Protein AF-A0A1G2ZMR4-F1 (afdb_monomer_lite)

Secondary structure (DSSP, 8-state):
-HHHHHHHHHHTHHHHHHHHHHHHHHGGGG-HHHHHHHHHHHHT-TTHHHHIIIIIIHHHHHHHHHHHHHHHT----TTT---HHHHHHHHHHHHHHHHHHHHHHHHIIIIIS---SHHHHHHHHHSHHHHHHHHHHHHHHHHHHHHHHHHHHHHTTSS-SHHHHHHHHHHHHHHHHHHHHHHHHHHHHT-

Radius of gyration: 17.52 Å; chains: 1; bounding box: 40×35×46 Å

Foldseek 3Di:
DLVLLLLCLLCPLVVVVVVLVLVLLLLLVVPQVSNQVSLVVLVPDPPSVVCCVPRNVVSCVSNLVVLVVCVVPDDQDCVVDVDPVSVLVVLLNVLSVLLNVLCVVVCCQCPVVVQRGLVSLLVQCVDPVSLVSVLSNLLSSLSNSLSSVLVSCCVVVVQPDPVSSVVSNVVSVVVSVVSSVSSVVSSVSSD

pLDDT: mean 94.8, std 6.11, range [68.62, 98.81]

Sequence (191 aa):
MLKKFHSLSGIVPIGAFLLEHLWTNAHVLGGAKSYDAAVQNIQDLPLLIFLEVFFIWLPILYHGCYGLYVVFLGSSNLLRYPYQKNWLYWAQRVTGIIAFAFIIYHFWTMRVDKVTTFAGVTKELAEAGNIAIYFVGLASVIFHFANGLWNFLIKWGVTTGPQAQRVSGYVFTLFGILLFVVSIVSLFAFK

Structure (mmCIF, N/CA/C/O backbone):
data_AF-A0A1G2ZMR4-F1
#
_entry.id   AF-A0A1G2ZMR4-F1
#
loop_
_atom_site.group_PDB
_atom_site.id
_atom_site.type_symbol
_atom_site.label_atom_id
_atom_site.label_alt_id
_atom_site.label_comp_id
_atom_site.label_asym_id
_atom_site.label_entity_id
_atom_site.label_seq_id
_atom_site.pdbx_PDB_ins_code
_atom_site.Cartn_x
_atom_site.Cartn_y
_atom_site.Cartn_z
_atom_site.occupancy
_atom_site.B_iso_or_equiv
_atom_site.auth_seq_id
_atom_site.auth_comp_id
_atom_site.auth_asym_id
_atom_site.auth_a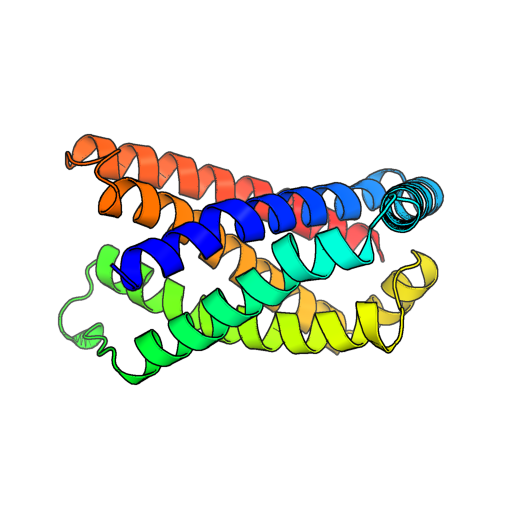tom_id
_atom_site.pdbx_PDB_model_num
ATOM 1 N N . MET A 1 1 ? -22.459 -6.074 9.893 1.00 73.00 1 MET A N 1
ATOM 2 C CA . MET A 1 1 ? -21.852 -6.979 8.888 1.00 73.00 1 MET A CA 1
ATOM 3 C C . MET A 1 1 ? -20.960 -6.235 7.891 1.00 73.00 1 MET A C 1
ATOM 5 O O . MET A 1 1 ? -19.802 -6.608 7.782 1.00 73.00 1 MET A O 1
ATOM 9 N N . LEU A 1 2 ? -21.407 -5.133 7.269 1.00 83.38 2 LEU A N 1
ATOM 10 C CA . LEU A 1 2 ? -20.617 -4.360 6.284 1.00 83.38 2 LEU A CA 1
ATOM 11 C C . LEU A 1 2 ? -19.207 -3.942 6.755 1.00 83.38 2 LEU A C 1
ATOM 13 O O . LEU A 1 2 ? -18.236 -4.133 6.037 1.00 83.38 2 LEU A O 1
ATOM 17 N N . LYS A 1 3 ? -19.057 -3.480 8.005 1.00 85.31 3 LYS A N 1
ATOM 18 C CA . LYS A 1 3 ? -17.737 -3.139 8.577 1.00 85.31 3 LYS A CA 1
ATOM 19 C C . LYS A 1 3 ? -16.761 -4.328 8.633 1.00 85.31 3 LYS A C 1
ATOM 21 O O . LYS A 1 3 ? -15.557 -4.115 8.532 1.00 85.31 3 LYS A O 1
ATOM 26 N N . LYS A 1 4 ? -17.265 -5.561 8.808 1.00 88.94 4 LYS A N 1
ATOM 27 C CA . LYS A 1 4 ? -16.429 -6.773 8.797 1.00 88.94 4 LYS A CA 1
ATOM 28 C C . LYS A 1 4 ? -15.992 -7.112 7.374 1.00 88.94 4 LYS A C 1
ATOM 30 O O . LYS A 1 4 ? -14.802 -7.319 7.175 1.00 88.94 4 LYS A O 1
ATOM 35 N N . PHE A 1 5 ? -16.900 -7.063 6.396 1.00 92.75 5 PHE A N 1
ATOM 36 C CA . PHE A 1 5 ? -16.549 -7.248 4.982 1.00 92.75 5 PHE A CA 1
ATOM 37 C C . PHE A 1 5 ? -15.528 -6.220 4.494 1.00 92.75 5 PHE A C 1
ATOM 39 O O . PHE A 1 5 ? -14.543 -6.604 3.879 1.00 92.75 5 PHE A O 1
ATOM 46 N N . HIS A 1 6 ? -15.687 -4.948 4.865 1.00 94.06 6 HIS A N 1
ATOM 47 C CA . HIS A 1 6 ? -14.702 -3.904 4.576 1.00 94.06 6 HIS A CA 1
ATOM 48 C C . HIS A 1 6 ? -13.306 -4.229 5.129 1.00 94.06 6 HIS A C 1
ATOM 50 O O . HIS A 1 6 ? -12.304 -4.094 4.432 1.00 94.06 6 HIS A O 1
ATOM 56 N N . SER A 1 7 ? -13.223 -4.684 6.384 1.00 93.62 7 SER A N 1
ATOM 57 C CA . SER A 1 7 ? -11.936 -5.102 6.950 1.00 93.62 7 SER A CA 1
ATOM 58 C C . SER A 1 7 ? -11.386 -6.366 6.284 1.00 93.62 7 SER A C 1
ATOM 60 O O . SER A 1 7 ? -10.182 -6.472 6.104 1.00 93.62 7 SER A O 1
ATOM 62 N N . LEU A 1 8 ? -12.253 -7.301 5.883 1.00 95.62 8 LEU A N 1
ATOM 63 C CA . LEU A 1 8 ? -11.849 -8.544 5.232 1.00 95.62 8 LEU A CA 1
ATOM 64 C C . LEU A 1 8 ? -11.290 -8.291 3.830 1.00 95.62 8 LEU A C 1
ATOM 66 O O . LEU A 1 8 ? -10.258 -8.860 3.496 1.00 95.62 8 LEU A O 1
ATOM 70 N N . SER A 1 9 ? -11.914 -7.409 3.041 1.00 96.75 9 SER A N 1
ATOM 71 C CA . SER A 1 9 ? -11.406 -7.034 1.716 1.00 96.75 9 SER A CA 1
ATOM 72 C C . SER A 1 9 ? -10.046 -6.339 1.803 1.00 96.75 9 SER A C 1
ATOM 74 O O . SER A 1 9 ? -9.177 -6.599 0.980 1.00 96.75 9 SER A O 1
ATOM 76 N N . GLY A 1 10 ? -9.831 -5.517 2.835 1.00 95.50 10 GLY A N 1
ATOM 77 C CA . GLY A 1 10 ? -8.546 -4.861 3.091 1.00 95.50 10 GLY A CA 1
ATOM 78 C C . GLY A 1 10 ? -7.409 -5.831 3.409 1.00 95.50 10 GLY A C 1
ATOM 79 O O . GLY A 1 10 ? -6.272 -5.585 3.025 1.00 95.50 10 GLY A O 1
ATOM 80 N N . ILE A 1 11 ? -7.706 -6.934 4.102 1.00 95.69 11 ILE A N 1
ATOM 81 C CA . ILE A 1 11 ? -6.679 -7.886 4.540 1.00 95.69 11 ILE A CA 1
ATOM 82 C C . ILE A 1 11 ? -6.465 -9.016 3.537 1.00 95.69 11 ILE A C 1
ATOM 84 O O . ILE A 1 11 ? -5.320 -9.326 3.232 1.00 95.69 11 ILE A O 1
ATOM 88 N N . VAL A 1 12 ? -7.536 -9.639 3.041 1.00 95.50 12 VAL A N 1
ATOM 89 C CA . VAL A 1 12 ? -7.419 -10.878 2.262 1.00 95.50 12 VAL A CA 1
ATOM 90 C C . VAL A 1 12 ? -7.007 -10.580 0.817 1.00 95.50 12 VAL A C 1
ATOM 92 O O . VAL A 1 12 ? -5.843 -10.804 0.503 1.00 95.50 12 VAL A O 1
ATOM 95 N N . PRO A 1 13 ? -7.871 -10.045 -0.066 1.00 96.50 13 PRO A N 1
ATOM 96 C CA . PRO A 1 13 ? -7.460 -9.788 -1.443 1.00 96.50 13 PRO A CA 1
ATOM 97 C C . PRO A 1 13 ? -6.449 -8.637 -1.548 1.00 96.50 13 PRO A C 1
ATOM 99 O O . PRO A 1 13 ? -5.399 -8.804 -2.157 1.00 96.50 13 PRO A O 1
ATOM 102 N N . ILE A 1 14 ? -6.712 -7.490 -0.908 1.00 98.00 14 ILE A N 1
ATOM 103 C CA . ILE A 1 14 ? -5.858 -6.300 -1.066 1.00 98.00 14 ILE A CA 1
ATOM 104 C C . ILE A 1 14 ? -4.505 -6.485 -0.378 1.00 98.00 14 ILE A C 1
ATOM 106 O O . ILE A 1 14 ? -3.481 -6.121 -0.943 1.00 98.00 14 ILE A O 1
ATOM 110 N N . GLY A 1 15 ? -4.486 -7.062 0.826 1.00 97.81 15 GLY A N 1
ATOM 111 C CA . GLY A 1 15 ? -3.243 -7.331 1.547 1.00 97.81 15 GLY A CA 1
ATOM 112 C C . GLY A 1 15 ? -2.353 -8.344 0.832 1.00 97.81 15 GLY A C 1
ATOM 113 O O . GLY A 1 15 ? -1.147 -8.127 0.734 1.00 97.81 15 GLY A O 1
ATOM 114 N N . ALA A 1 16 ? -2.940 -9.416 0.287 1.00 97.31 16 ALA A N 1
ATOM 115 C CA . ALA A 1 16 ? -2.200 -10.382 -0.521 1.00 97.31 16 ALA A CA 1
ATOM 116 C C . ALA A 1 16 ? -1.637 -9.737 -1.795 1.00 97.31 16 ALA A C 1
ATOM 118 O O . ALA A 1 16 ? -0.448 -9.886 -2.068 1.00 97.31 16 ALA A O 1
ATOM 119 N N . PHE A 1 17 ? -2.459 -8.966 -2.516 1.00 97.75 17 PHE A N 1
ATOM 120 C CA . PHE A 1 17 ? -2.015 -8.212 -3.688 1.00 97.75 17 PHE A CA 1
ATOM 121 C C . PHE A 1 17 ? -0.886 -7.236 -3.345 1.00 97.75 17 PHE A C 1
ATOM 123 O O . PHE A 1 17 ? 0.112 -7.204 -4.046 1.00 97.75 17 PHE A O 1
ATOM 130 N N . LEU A 1 18 ? -0.991 -6.476 -2.251 1.00 98.44 18 LEU A N 1
ATOM 131 C CA . LEU A 1 18 ? 0.057 -5.539 -1.845 1.00 98.44 18 LEU A CA 1
ATOM 132 C C . LEU A 1 18 ? 1.391 -6.252 -1.592 1.00 98.44 18 LEU A C 1
ATOM 134 O O . LEU A 1 18 ? 2.435 -5.756 -2.003 1.00 98.44 18 LEU A O 1
ATOM 138 N N . LEU A 1 19 ? 1.372 -7.397 -0.909 1.00 98.50 19 LEU A N 1
ATOM 139 C CA . LEU A 1 19 ? 2.596 -8.140 -0.611 1.00 98.50 19 LEU A CA 1
ATOM 140 C C . LEU A 1 19 ? 3.230 -8.734 -1.867 1.00 98.50 19 LEU A C 1
ATOM 142 O O . LEU A 1 19 ? 4.442 -8.622 -2.030 1.00 98.50 19 LEU A O 1
ATOM 146 N N . GLU A 1 20 ? 2.421 -9.313 -2.754 1.00 97.69 20 GLU A N 1
ATOM 147 C CA . GLU A 1 20 ? 2.880 -9.781 -4.064 1.00 97.69 20 GLU A CA 1
ATOM 148 C C . GLU A 1 20 ? 3.446 -8.613 -4.884 1.00 97.69 20 GLU A C 1
ATOM 150 O O . GLU A 1 20 ? 4.569 -8.690 -5.372 1.00 97.69 20 GLU A O 1
ATOM 155 N N . HIS A 1 21 ? 2.745 -7.482 -4.925 1.00 97.94 21 HIS A N 1
ATOM 156 C CA . HIS A 1 21 ? 3.165 -6.302 -5.666 1.00 97.94 21 HIS A CA 1
ATOM 157 C C . HIS A 1 21 ? 4.512 -5.755 -5.174 1.00 97.94 21 HIS A C 1
ATOM 159 O O . HIS A 1 21 ? 5.404 -5.472 -5.975 1.00 97.94 21 HIS A O 1
ATOM 165 N N . LEU A 1 22 ? 4.702 -5.622 -3.857 1.00 98.31 22 LEU A N 1
ATOM 166 C CA . LEU A 1 22 ? 5.974 -5.170 -3.283 1.00 98.31 22 LEU A CA 1
ATOM 167 C C . LEU A 1 22 ? 7.100 -6.186 -3.523 1.00 98.31 22 LEU A C 1
ATOM 169 O O . LEU A 1 22 ? 8.231 -5.787 -3.794 1.00 98.31 22 LEU A O 1
ATOM 173 N N . TRP A 1 23 ? 6.791 -7.482 -3.475 1.00 98.25 23 TRP A N 1
ATOM 174 C CA . TRP A 1 23 ? 7.733 -8.558 -3.786 1.00 98.25 23 TRP A CA 1
ATOM 175 C C . TRP A 1 23 ? 8.194 -8.522 -5.248 1.00 98.25 23 TRP A C 1
ATOM 177 O O . TRP A 1 23 ? 9.393 -8.568 -5.530 1.00 98.25 23 TRP A O 1
ATOM 187 N N . THR A 1 24 ? 7.263 -8.380 -6.187 1.00 98.31 24 THR A N 1
ATOM 188 C CA . THR A 1 24 ? 7.572 -8.262 -7.614 1.00 98.31 24 THR A CA 1
ATOM 189 C C . THR A 1 24 ? 8.414 -7.018 -7.882 1.00 98.31 24 THR A C 1
ATOM 191 O O . THR A 1 24 ? 9.451 -7.115 -8.534 1.00 98.31 24 THR A O 1
ATOM 194 N N . ASN A 1 25 ? 8.072 -5.871 -7.285 1.00 98.19 25 ASN A N 1
ATOM 195 C CA . ASN A 1 25 ? 8.894 -4.663 -7.407 1.00 98.19 25 ASN A CA 1
ATOM 196 C C . ASN A 1 25 ? 10.303 -4.834 -6.818 1.00 98.19 25 ASN A C 1
ATOM 198 O O . ASN A 1 25 ? 11.258 -4.323 -7.396 1.00 98.19 25 ASN A O 1
ATOM 202 N N . ALA A 1 26 ? 10.471 -5.596 -5.733 1.00 98.31 26 ALA A N 1
ATOM 203 C CA . ALA A 1 26 ? 11.783 -5.852 -5.135 1.00 98.31 26 ALA A CA 1
ATOM 204 C C . ALA A 1 26 ? 12.744 -6.643 -6.044 1.00 98.31 26 ALA A C 1
ATOM 206 O O . ALA A 1 26 ? 13.952 -6.636 -5.804 1.00 98.31 26 ALA A O 1
ATOM 207 N N . HIS A 1 27 ? 12.268 -7.261 -7.133 1.00 98.62 27 HIS A N 1
ATOM 208 C CA . HIS A 1 27 ? 13.147 -7.898 -8.124 1.00 98.62 27 HIS A CA 1
ATOM 209 C C . HIS A 1 27 ? 14.070 -6.909 -8.840 1.00 98.62 27 HIS A C 1
ATOM 211 O O . HIS A 1 27 ? 15.082 -7.339 -9.399 1.00 98.62 27 HIS A O 1
ATOM 217 N N . VAL A 1 28 ? 13.780 -5.604 -8.769 1.00 98.56 28 VAL A N 1
ATOM 218 C CA . VAL A 1 28 ? 14.680 -4.535 -9.224 1.00 98.56 28 VAL A CA 1
ATOM 219 C C . VAL A 1 28 ? 16.046 -4.580 -8.533 1.00 98.56 28 VAL A C 1
ATOM 221 O O . VAL A 1 28 ? 17.048 -4.205 -9.134 1.00 98.56 28 VAL A O 1
ATOM 224 N N . LEU A 1 29 ? 16.128 -5.128 -7.315 1.00 98.12 29 LEU A N 1
ATOM 225 C CA . LEU A 1 29 ? 17.395 -5.327 -6.603 1.00 98.12 29 LEU A CA 1
ATOM 226 C C . LEU A 1 29 ? 18.316 -6.337 -7.309 1.00 98.12 29 LEU A C 1
ATOM 228 O O . LEU A 1 29 ? 19.527 -6.310 -7.109 1.00 98.12 29 LEU A O 1
ATOM 232 N N . GLY A 1 30 ? 17.753 -7.202 -8.159 1.00 97.62 30 GLY A N 1
ATOM 233 C CA . GLY A 1 30 ? 18.487 -8.081 -9.073 1.00 97.62 30 GLY A CA 1
ATOM 234 C C . GLY A 1 30 ? 18.789 -7.450 -10.442 1.00 97.62 30 GLY A C 1
ATOM 235 O O . GLY A 1 30 ? 19.291 -8.138 -11.330 1.00 97.62 30 GLY A O 1
ATOM 236 N N . GLY A 1 31 ? 18.469 -6.168 -10.637 1.00 97.88 31 GLY A N 1
ATOM 237 C CA . GLY A 1 31 ? 18.664 -5.414 -11.875 1.00 97.88 31 GLY A CA 1
ATOM 238 C C . GLY A 1 31 ? 17.486 -5.470 -12.855 1.00 97.88 31 GLY A C 1
ATOM 239 O O . GLY A 1 31 ? 16.515 -6.206 -12.672 1.00 97.88 31 GLY A O 1
ATOM 240 N N . ALA A 1 32 ? 17.603 -4.702 -13.943 1.00 98.19 32 ALA A N 1
ATOM 241 C CA . ALA A 1 32 ? 16.543 -4.486 -14.934 1.00 98.19 32 ALA A CA 1
ATOM 242 C C . ALA A 1 32 ? 15.927 -5.784 -15.480 1.00 98.19 32 ALA A C 1
ATOM 244 O O . ALA A 1 32 ? 14.713 -5.955 -15.463 1.00 98.19 32 ALA A O 1
ATOM 245 N N . LYS A 1 33 ? 16.770 -6.743 -15.890 1.00 98.38 33 LYS A N 1
ATOM 246 C CA . LYS A 1 33 ? 16.311 -8.026 -16.443 1.00 98.38 33 LYS A CA 1
ATOM 247 C C . LYS A 1 33 ? 15.513 -8.851 -15.428 1.00 98.38 33 LYS A C 1
ATOM 249 O O . LYS A 1 33 ? 14.573 -9.534 -15.817 1.00 98.38 33 LYS A O 1
ATOM 254 N N . SER A 1 34 ? 15.902 -8.808 -14.153 1.00 98.44 34 SER A N 1
ATOM 255 C CA . SER A 1 34 ? 15.204 -9.511 -13.071 1.00 98.44 34 SER A CA 1
ATOM 256 C C . SER A 1 34 ? 13.813 -8.913 -12.850 1.00 98.44 34 SER A C 1
ATOM 258 O O . SER A 1 34 ? 12.831 -9.651 -12.796 1.00 98.44 34 SER A O 1
ATOM 260 N N . TYR A 1 35 ? 13.719 -7.580 -12.806 1.00 98.62 35 TYR A N 1
ATOM 261 C CA . TYR A 1 35 ? 12.444 -6.871 -12.702 1.00 98.62 35 TYR A CA 1
ATOM 262 C C . TYR A 1 35 ? 11.522 -7.138 -13.898 1.00 98.62 35 TYR A C 1
ATOM 264 O O . TYR A 1 35 ? 10.397 -7.594 -13.705 1.00 98.62 35 TYR A O 1
ATOM 272 N N . ASP A 1 36 ? 12.004 -6.923 -15.126 1.00 98.56 36 ASP A N 1
ATOM 273 C CA . ASP A 1 36 ? 11.189 -7.096 -16.334 1.00 98.56 36 ASP A CA 1
ATOM 274 C C . ASP A 1 36 ? 10.688 -8.541 -16.474 1.00 98.56 36 ASP A C 1
ATOM 276 O O . ASP A 1 36 ? 9.533 -8.761 -16.829 1.00 98.56 36 ASP A O 1
ATOM 280 N N . ALA A 1 37 ? 11.517 -9.536 -16.134 1.00 98.50 37 ALA A N 1
ATOM 281 C CA . ALA A 1 37 ? 11.095 -10.936 -16.127 1.00 98.50 37 ALA A CA 1
ATOM 282 C C . ALA A 1 37 ? 10.010 -11.213 -15.072 1.00 98.50 37 ALA A C 1
ATOM 284 O O . ALA A 1 37 ? 9.057 -11.937 -15.354 1.00 98.50 37 ALA A O 1
ATOM 285 N N . ALA A 1 38 ? 10.124 -10.635 -13.872 1.00 98.38 38 ALA A N 1
ATOM 286 C CA . ALA A 1 38 ? 9.110 -10.782 -12.831 1.00 98.38 38 ALA A CA 1
ATOM 287 C C . ALA A 1 38 ? 7.767 -10.159 -13.251 1.00 98.38 38 ALA A C 1
ATOM 289 O O . ALA A 1 38 ? 6.724 -10.790 -13.083 1.00 98.38 38 ALA A O 1
ATOM 290 N N . VAL A 1 39 ? 7.792 -8.969 -13.863 1.00 97.88 39 VAL A N 1
ATOM 291 C CA . VAL A 1 39 ? 6.594 -8.320 -14.423 1.00 97.88 39 VAL A CA 1
ATOM 292 C C . VAL A 1 39 ? 5.992 -9.159 -15.552 1.00 97.88 39 VAL A C 1
ATOM 294 O O . VAL A 1 39 ? 4.782 -9.394 -15.557 1.00 97.88 39 VAL A O 1
ATOM 297 N N . GLN A 1 40 ? 6.820 -9.661 -16.473 1.00 97.62 40 GLN A N 1
ATOM 298 C CA . GLN A 1 40 ? 6.363 -10.491 -17.588 1.00 97.62 40 GLN A CA 1
ATOM 299 C C . GLN A 1 40 ? 5.681 -11.778 -17.101 1.00 97.62 40 GLN A C 1
ATOM 301 O O . GLN A 1 40 ? 4.610 -12.118 -17.593 1.00 97.62 40 GLN A O 1
ATOM 306 N N . ASN A 1 41 ? 6.225 -12.440 -16.075 1.00 97.25 41 ASN A N 1
ATOM 307 C CA . ASN A 1 41 ? 5.622 -13.650 -15.503 1.00 97.25 41 ASN A CA 1
ATOM 308 C C . ASN A 1 41 ? 4.184 -13.424 -15.005 1.00 97.25 41 ASN A C 1
ATOM 310 O O . ASN A 1 41 ? 3.361 -14.334 -15.086 1.00 97.25 41 ASN A O 1
ATOM 314 N N . ILE A 1 42 ? 3.871 -12.228 -14.494 1.00 95.50 42 ILE A N 1
ATOM 315 C CA . ILE A 1 42 ? 2.504 -11.861 -14.093 1.00 95.50 42 ILE A CA 1
ATOM 316 C C . ILE A 1 42 ? 1.640 -11.605 -15.328 1.00 95.50 42 ILE A C 1
ATOM 318 O O . ILE A 1 42 ? 0.497 -12.058 -15.382 1.00 95.50 42 ILE A O 1
ATOM 322 N N . GLN A 1 43 ? 2.180 -10.892 -16.320 1.00 94.81 43 GLN A N 1
ATOM 323 C CA . GLN A 1 43 ? 1.471 -10.577 -17.564 1.00 94.81 43 GLN A CA 1
ATOM 324 C C . GLN A 1 43 ? 1.101 -11.833 -18.368 1.00 94.81 43 GLN A C 1
ATOM 326 O O . GLN A 1 43 ? 0.076 -11.839 -19.049 1.00 94.81 43 GLN A O 1
ATOM 331 N N . ASP A 1 44 ? 1.880 -12.904 -18.221 1.00 96.62 44 ASP A N 1
ATOM 332 C CA . ASP A 1 44 ? 1.663 -14.195 -18.877 1.00 96.62 44 ASP A CA 1
ATOM 333 C C . ASP A 1 44 ? 0.697 -15.123 -18.120 1.00 96.62 44 ASP A C 1
ATOM 335 O O . ASP A 1 44 ? 0.397 -16.225 -18.593 1.00 96.62 44 ASP A O 1
ATOM 339 N N . LEU A 1 45 ? 0.182 -14.716 -16.950 1.00 95.81 45 LEU A N 1
ATOM 340 C CA . LEU A 1 45 ? -0.738 -15.555 -16.186 1.00 95.81 45 LEU A CA 1
ATOM 341 C C . LEU A 1 45 ? -2.023 -15.846 -16.981 1.00 95.81 45 LEU A C 1
ATOM 343 O O . LEU A 1 45 ? -2.671 -14.931 -17.507 1.00 95.81 45 LEU A O 1
ATOM 347 N N . PRO A 1 46 ? -2.476 -17.113 -17.014 1.00 95.88 46 PRO A N 1
ATOM 348 C CA . PRO A 1 46 ? -3.757 -17.435 -17.614 1.00 95.88 46 PRO A CA 1
ATOM 349 C C . PRO A 1 4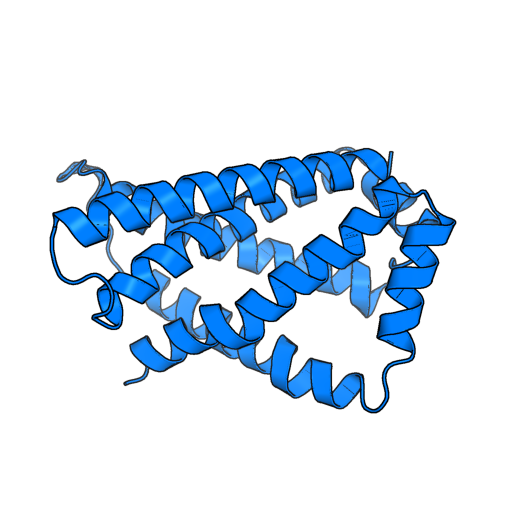6 ? -4.875 -16.744 -16.832 1.00 95.88 46 PRO A C 1
ATOM 351 O O . PRO A 1 46 ? -4.867 -16.706 -15.602 1.00 95.88 46 PRO A O 1
ATOM 354 N N . LEU A 1 47 ? -5.870 -16.224 -17.555 1.00 95.06 47 LEU A N 1
ATOM 355 C CA . LEU A 1 47 ? -7.014 -15.515 -16.972 1.00 95.06 47 LEU A CA 1
ATOM 356 C C . LEU A 1 47 ? -6.623 -14.261 -16.162 1.00 95.06 47 LEU A C 1
ATOM 358 O O . LEU A 1 47 ? -7.377 -13.861 -15.275 1.00 95.06 47 LEU A O 1
ATOM 362 N N . LEU A 1 48 ? -5.498 -13.605 -16.476 1.00 94.19 48 LEU A N 1
ATOM 363 C CA . LEU A 1 48 ? -5.025 -12.411 -15.761 1.00 94.19 48 LEU A CA 1
ATOM 364 C C . LEU A 1 48 ? -6.126 -11.363 -15.531 1.00 94.19 48 LEU A C 1
ATOM 366 O O . LEU A 1 48 ? -6.327 -10.931 -14.403 1.00 94.19 48 LEU A O 1
ATOM 370 N N . ILE A 1 49 ? -6.907 -11.016 -16.560 1.00 94.31 49 ILE A N 1
ATOM 371 C CA . ILE A 1 49 ? -7.999 -10.031 -16.435 1.00 94.31 49 ILE A CA 1
ATOM 372 C C . ILE A 1 49 ? -9.046 -10.472 -15.402 1.00 94.31 49 ILE A C 1
ATOM 374 O O . ILE A 1 49 ? -9.556 -9.652 -14.643 1.00 94.31 49 ILE A O 1
ATOM 378 N N . PHE A 1 50 ? -9.375 -11.765 -15.345 1.00 96.25 50 PHE A N 1
ATOM 379 C CA . PHE A 1 50 ? -10.302 -12.284 -14.341 1.00 96.25 50 PHE A CA 1
ATOM 380 C C . PHE A 1 50 ? -9.717 -12.126 -12.932 1.00 96.25 50 PHE A C 1
ATOM 382 O O . PHE A 1 50 ? -10.408 -11.650 -12.029 1.00 96.25 50 PHE A O 1
ATOM 389 N N . LEU A 1 51 ? -8.439 -12.475 -12.753 1.00 95.00 51 LEU A N 1
ATOM 390 C CA . LEU A 1 51 ? -7.743 -12.310 -11.477 1.00 95.00 51 LEU A CA 1
ATOM 391 C C . LEU A 1 51 ? -7.722 -10.837 -11.045 1.00 95.00 51 LEU A C 1
ATOM 393 O O . LEU A 1 51 ? -8.100 -10.519 -9.917 1.00 95.00 51 LEU A O 1
ATOM 397 N N . GLU A 1 52 ? -7.376 -9.934 -11.960 1.00 94.75 52 GLU A N 1
ATOM 398 C CA . GLU A 1 52 ? -7.360 -8.491 -11.722 1.00 94.75 52 GLU A CA 1
ATOM 399 C C . GLU A 1 52 ? -8.740 -7.961 -11.325 1.00 94.75 52 GLU A C 1
ATOM 401 O O . GLU A 1 52 ? -8.868 -7.271 -10.314 1.00 94.75 52 GLU A O 1
ATOM 406 N N . VAL A 1 53 ? -9.798 -8.307 -12.058 1.00 95.75 53 VAL A N 1
ATOM 407 C CA . VAL A 1 53 ? -11.147 -7.797 -11.774 1.00 95.75 53 VAL A CA 1
ATOM 408 C C . VAL A 1 53 ? -11.637 -8.256 -10.401 1.00 95.75 53 VAL A C 1
ATOM 410 O O . VAL A 1 53 ? -12.076 -7.426 -9.603 1.00 95.75 53 VAL A O 1
ATOM 413 N N . PHE A 1 54 ? -11.565 -9.555 -10.103 1.00 95.69 54 PHE A N 1
ATOM 414 C CA . PHE A 1 54 ? -12.219 -10.122 -8.917 1.00 95.69 54 PHE A CA 1
ATOM 415 C C . PHE A 1 54 ? -11.366 -10.085 -7.649 1.00 95.69 54 PHE A C 1
ATOM 417 O O . PHE A 1 54 ? -11.927 -10.002 -6.554 1.00 95.69 54 PHE A O 1
ATOM 424 N N . PHE A 1 55 ? -10.038 -10.114 -7.771 1.00 94.88 55 PHE A N 1
ATOM 425 C CA . PHE A 1 55 ? -9.134 -10.137 -6.618 1.00 94.88 55 PHE A CA 1
ATOM 426 C C . PHE A 1 55 ? -8.370 -8.829 -6.409 1.00 94.88 55 PHE A C 1
ATOM 428 O O . PHE A 1 55 ? -7.808 -8.646 -5.332 1.00 94.88 55 PHE A O 1
ATOM 435 N N . ILE A 1 56 ? -8.399 -7.892 -7.364 1.00 95.88 56 ILE A N 1
ATOM 436 C CA . ILE A 1 56 ? -7.706 -6.602 -7.241 1.00 95.88 56 ILE A CA 1
ATOM 437 C C . ILE A 1 56 ? -8.706 -5.445 -7.339 1.00 95.88 56 ILE A C 1
ATOM 439 O O . ILE A 1 56 ? -8.999 -4.800 -6.332 1.00 95.88 56 ILE A O 1
ATOM 443 N N . TRP A 1 57 ? -9.290 -5.190 -8.509 1.00 95.31 57 TRP A N 1
ATOM 444 C CA . TRP A 1 57 ? -10.082 -3.981 -8.762 1.00 95.31 57 TRP A CA 1
ATOM 445 C C . TRP A 1 57 ? -11.374 -3.932 -7.956 1.00 95.31 57 TRP A C 1
ATOM 447 O O . TRP A 1 57 ? -11.631 -2.934 -7.284 1.00 95.31 57 TRP A O 1
ATOM 457 N N . LEU A 1 58 ? -12.181 -4.996 -7.981 1.00 96.38 58 LEU A N 1
ATOM 458 C CA . LEU A 1 58 ? -13.443 -5.029 -7.244 1.00 96.38 58 LEU A CA 1
ATOM 459 C C . LEU A 1 58 ? -13.214 -4.916 -5.722 1.00 96.38 58 LEU A C 1
ATOM 461 O O . LEU A 1 58 ? -13.871 -4.077 -5.094 1.00 96.38 58 LEU A O 1
ATOM 465 N N . PRO A 1 59 ? -12.273 -5.665 -5.107 1.00 97.44 59 PRO A N 1
ATOM 466 C CA . PRO A 1 59 ? -11.948 -5.480 -3.699 1.00 97.44 59 PRO A CA 1
ATOM 467 C C . PRO A 1 59 ? -11.426 -4.083 -3.361 1.00 97.44 59 PRO A C 1
ATOM 469 O O . PRO A 1 59 ? -11.901 -3.514 -2.376 1.00 97.44 59 PRO A O 1
ATOM 472 N N . ILE A 1 60 ? -10.500 -3.522 -4.153 1.00 96.94 60 ILE A N 1
ATOM 473 C CA . ILE A 1 60 ? -9.958 -2.167 -3.939 1.00 96.94 60 ILE A CA 1
ATOM 474 C C . ILE A 1 60 ? -11.071 -1.129 -4.024 1.00 96.94 60 ILE A C 1
ATOM 476 O O . ILE A 1 60 ? -11.163 -0.279 -3.141 1.00 96.94 60 ILE A O 1
ATOM 480 N N . LEU A 1 61 ? -11.945 -1.214 -5.029 1.00 96.00 61 LEU A N 1
ATOM 481 C CA . LEU A 1 61 ? -13.049 -0.275 -5.201 1.00 96.00 61 LEU A CA 1
ATOM 482 C C . LEU A 1 61 ? -14.015 -0.339 -4.015 1.00 96.00 61 LEU A C 1
ATOM 484 O O . LEU A 1 61 ? -14.337 0.688 -3.418 1.00 96.00 61 LEU A O 1
ATOM 488 N N . TYR A 1 62 ? -14.430 -1.547 -3.619 1.00 97.12 62 TYR A N 1
ATOM 489 C CA . TYR A 1 62 ? -15.287 -1.729 -2.449 1.00 97.12 62 TYR A CA 1
ATOM 490 C C . TYR A 1 62 ? -14.623 -1.197 -1.172 1.00 97.12 62 TYR A C 1
ATOM 492 O O . TYR A 1 62 ? -15.251 -0.459 -0.409 1.00 97.12 62 TYR A O 1
ATOM 500 N N . HIS A 1 63 ? -13.355 -1.545 -0.942 1.00 97.94 63 HIS A N 1
ATOM 501 C CA . HIS A 1 63 ? -12.615 -1.119 0.240 1.00 97.94 63 HIS A CA 1
ATOM 502 C C . HIS A 1 63 ? -12.431 0.401 0.279 1.00 97.94 63 HIS A C 1
ATOM 504 O O . HIS A 1 63 ? -12.791 1.039 1.261 1.00 97.94 63 HIS A O 1
ATOM 510 N N . GLY A 1 64 ? -11.935 0.995 -0.804 1.00 96.81 64 GLY A N 1
ATOM 511 C CA . GLY A 1 64 ? -11.679 2.427 -0.915 1.00 96.81 64 GLY A CA 1
ATOM 512 C C . GLY A 1 64 ? -12.950 3.260 -0.770 1.00 96.81 64 GLY A C 1
ATOM 513 O O . GLY A 1 64 ? -13.010 4.137 0.091 1.00 96.81 64 GLY A O 1
ATOM 514 N N . CYS A 1 65 ? -14.004 2.956 -1.534 1.00 95.19 65 CYS A N 1
ATOM 515 C CA . CYS A 1 65 ? -15.252 3.722 -1.480 1.00 95.19 65 CYS A CA 1
ATOM 516 C C . CYS A 1 65 ? -15.956 3.593 -0.123 1.00 95.19 65 CYS A C 1
ATOM 518 O O . CYS A 1 65 ? -16.384 4.599 0.450 1.00 95.19 65 CYS A O 1
ATOM 520 N N . TYR A 1 66 ? -16.050 2.379 0.433 1.00 95.19 66 TYR A N 1
ATOM 521 C CA . TYR A 1 66 ? -16.639 2.196 1.762 1.00 95.19 66 TYR A CA 1
ATOM 522 C C . TYR A 1 66 ? -15.773 2.837 2.856 1.00 95.19 66 TYR A C 1
ATOM 524 O O . TYR A 1 66 ? -16.300 3.427 3.801 1.00 95.19 66 TYR A O 1
ATOM 532 N N . GLY A 1 67 ? -14.448 2.761 2.730 1.00 94.31 67 GLY A N 1
ATOM 533 C CA . GLY A 1 67 ? -13.496 3.410 3.624 1.00 94.31 67 GLY A CA 1
ATOM 534 C C . GLY A 1 67 ? -13.678 4.925 3.650 1.00 94.31 67 GLY A C 1
ATOM 535 O O . GLY A 1 67 ? -13.813 5.497 4.733 1.00 94.31 67 GLY A O 1
ATOM 536 N N . LEU A 1 68 ? -13.782 5.566 2.482 1.00 93.62 68 LEU A N 1
ATOM 537 C CA . LEU A 1 68 ? -14.069 6.998 2.365 1.00 93.62 68 LEU A CA 1
ATOM 538 C C . LEU A 1 68 ? -15.414 7.361 2.999 1.00 93.62 68 LEU A C 1
ATOM 540 O O . LEU A 1 68 ? -15.474 8.296 3.795 1.00 93.62 68 LEU A O 1
ATOM 544 N N . TYR A 1 69 ? -16.470 6.582 2.748 1.00 93.31 69 TYR A N 1
ATOM 545 C CA . TYR A 1 69 ? -17.764 6.763 3.415 1.00 93.31 69 TYR A CA 1
ATOM 546 C C . TYR A 1 69 ? -17.641 6.732 4.953 1.00 93.31 69 TYR A C 1
ATOM 548 O O . TYR A 1 69 ? -18.197 7.584 5.647 1.00 93.31 69 TYR A O 1
ATOM 556 N N . VAL A 1 70 ? -16.853 5.802 5.505 1.00 89.50 70 VAL A N 1
ATOM 557 C CA . VAL A 1 70 ? -16.576 5.730 6.953 1.00 89.50 70 VAL A CA 1
ATOM 558 C C . VAL A 1 70 ? -15.770 6.932 7.454 1.00 89.50 70 VAL A C 1
ATOM 560 O O . VAL A 1 70 ? -15.936 7.333 8.610 1.00 89.50 70 VAL A O 1
ATOM 563 N N . VAL A 1 71 ? -14.889 7.503 6.631 1.00 89.62 71 VAL A N 1
ATOM 564 C CA . VAL A 1 71 ? -14.164 8.731 6.978 1.00 89.62 71 VAL A CA 1
ATOM 565 C C . VAL A 1 71 ? -15.118 9.921 7.038 1.00 89.62 71 VAL A C 1
ATOM 567 O O . VAL A 1 71 ? -15.114 10.609 8.055 1.00 89.62 71 VAL A O 1
ATOM 570 N N . PHE A 1 72 ? -15.974 10.113 6.031 1.00 88.19 72 PHE A N 1
ATOM 571 C CA . PHE A 1 72 ? -16.924 11.233 5.978 1.00 88.19 72 PHE A CA 1
ATOM 572 C C . PHE A 1 72 ? -17.926 11.244 7.136 1.00 88.19 72 PHE A C 1
ATOM 574 O O . PHE A 1 72 ? -18.306 12.311 7.609 1.00 88.19 72 PHE A O 1
ATOM 581 N N . LEU A 1 73 ? -18.337 10.072 7.624 1.00 86.44 73 LEU A N 1
ATOM 582 C CA . LEU A 1 73 ? -19.248 9.963 8.768 1.00 86.44 73 LEU A CA 1
ATOM 583 C C . LEU A 1 73 ? -18.543 9.922 10.130 1.00 86.44 73 LEU A C 1
ATOM 585 O O . LEU A 1 73 ? -19.199 9.929 11.173 1.00 86.44 73 LEU A O 1
ATOM 589 N N . GLY A 1 74 ? -17.218 9.794 10.146 1.00 75.88 74 GLY A N 1
ATOM 590 C CA . GLY A 1 74 ? -16.449 9.621 11.370 1.00 75.88 74 GLY A CA 1
ATOM 591 C C . GLY A 1 74 ? -16.021 10.953 11.978 1.00 75.88 74 GLY A C 1
ATOM 592 O O . GLY A 1 74 ? -15.473 11.804 11.291 1.00 75.88 74 GLY A O 1
ATOM 593 N N . SER A 1 75 ? -16.156 11.101 13.295 1.00 71.25 75 SER A N 1
ATOM 594 C CA . SER A 1 75 ? -15.500 12.179 14.042 1.00 71.25 75 SER A CA 1
ATOM 595 C C . SER A 1 75 ? -14.160 11.713 14.631 1.00 71.25 75 SER A C 1
ATOM 597 O O . SER A 1 75 ? -13.948 10.524 14.904 1.00 71.25 75 SER A O 1
ATOM 599 N N . SER A 1 76 ? -13.228 12.655 14.807 1.00 73.81 76 SER A N 1
ATOM 600 C CA . SER A 1 76 ? -11.938 12.441 15.478 1.00 73.81 76 SER A CA 1
ATOM 601 C C . SER A 1 76 ? -11.772 13.469 16.598 1.00 73.81 76 SER A C 1
ATOM 603 O O . SER A 1 76 ? -11.789 14.664 16.333 1.00 73.81 76 SER A O 1
ATOM 605 N N . ASN A 1 77 ? -11.578 13.019 17.841 1.00 72.12 77 ASN A N 1
ATOM 606 C CA . ASN A 1 77 ? -11.442 13.890 19.019 1.00 72.12 77 ASN A CA 1
ATOM 607 C C . ASN A 1 77 ? -9.992 13.932 19.538 1.00 72.12 77 ASN A C 1
ATOM 609 O O . ASN A 1 77 ? -9.740 13.678 20.717 1.00 72.12 77 ASN A O 1
ATOM 613 N N . LEU A 1 78 ? -9.027 14.220 18.657 1.00 71.62 78 LEU A N 1
ATOM 614 C CA . LEU A 1 78 ? -7.595 14.187 18.996 1.00 71.62 78 LEU A CA 1
ATOM 615 C C . LEU A 1 78 ? -7.188 15.229 20.047 1.00 71.62 78 LEU A C 1
ATOM 617 O O . LEU A 1 78 ? -6.402 14.917 20.934 1.00 71.62 78 LEU A O 1
ATOM 621 N N . LEU A 1 79 ? -7.754 16.439 19.978 1.00 68.62 79 LEU A N 1
ATOM 622 C CA . LEU A 1 79 ? -7.397 17.550 20.871 1.00 68.62 79 LEU A CA 1
ATOM 623 C C . LEU A 1 79 ? -7.834 17.321 22.325 1.00 68.62 79 LEU A C 1
ATOM 625 O O . LEU A 1 79 ? -7.207 17.830 23.246 1.00 68.62 79 LEU A O 1
ATOM 629 N N . ARG A 1 80 ? -8.904 16.546 22.541 1.00 70.31 80 ARG A N 1
ATOM 630 C CA . ARG A 1 80 ? -9.466 16.291 23.876 1.00 70.31 80 ARG A CA 1
ATOM 631 C C . ARG A 1 80 ? -8.937 15.003 24.511 1.00 70.31 80 ARG A C 1
ATOM 633 O O . ARG A 1 80 ? -8.918 14.898 25.731 1.00 70.31 80 ARG A O 1
ATOM 640 N N . TYR A 1 81 ? -8.509 14.034 23.696 1.00 72.69 81 TYR A N 1
ATOM 641 C CA . TYR A 1 81 ? -8.050 12.720 24.155 1.00 72.69 81 TYR A CA 1
ATOM 642 C C . TYR A 1 81 ? -6.820 12.251 23.355 1.00 72.69 81 TYR A C 1
ATOM 644 O O . TYR A 1 81 ? -6.968 11.471 22.407 1.00 72.69 81 TYR A O 1
ATOM 652 N N . PRO A 1 82 ? -5.596 12.665 23.729 1.00 78.31 82 PRO A N 1
ATOM 653 C CA . PRO A 1 82 ? -4.369 12.376 22.980 1.00 78.31 82 PRO A CA 1
ATOM 654 C C . PRO A 1 82 ? -3.810 10.964 23.247 1.00 78.31 82 PRO A C 1
ATOM 656 O O . PRO A 1 82 ? -2.603 10.759 23.343 1.00 78.31 82 PRO A O 1
ATOM 659 N N . TYR A 1 83 ? -4.672 9.954 23.379 1.00 83.56 83 TYR A N 1
ATOM 660 C CA . TYR A 1 83 ? -4.228 8.574 23.566 1.00 83.56 83 TYR A CA 1
ATOM 661 C C . TYR A 1 83 ? -3.625 8.014 22.274 1.00 83.56 83 TYR A C 1
ATOM 663 O O . TYR A 1 83 ? -4.139 8.263 21.184 1.00 83.56 83 TYR A O 1
ATOM 671 N N . GLN A 1 84 ? -2.596 7.170 22.392 1.00 83.00 84 GLN A N 1
ATOM 672 C CA . GLN A 1 84 ? -1.936 6.517 21.251 1.00 83.00 84 GLN A CA 1
ATOM 673 C C . GLN A 1 84 ? -2.933 5.866 20.276 1.00 83.00 84 GLN A C 1
ATOM 675 O O . GLN A 1 84 ? -2.811 6.007 19.063 1.00 83.00 84 GLN A O 1
ATOM 680 N N . LYS A 1 85 ? -3.967 5.192 20.797 1.00 83.44 85 LYS A N 1
ATOM 681 C CA . LYS A 1 85 ? -5.006 4.552 19.975 1.00 83.44 85 LYS A CA 1
ATOM 682 C C . LYS A 1 85 ? -5.799 5.557 19.128 1.00 83.44 85 LYS A C 1
ATOM 684 O O . LYS A 1 85 ? -6.170 5.231 18.004 1.00 83.44 85 LYS A O 1
ATOM 689 N N . ASN A 1 86 ? -6.019 6.773 19.628 1.00 86.81 86 ASN A N 1
ATOM 690 C CA . ASN A 1 86 ? -6.720 7.824 18.890 1.00 86.81 86 ASN A CA 1
ATOM 691 C C . ASN A 1 86 ? -5.848 8.374 17.756 1.00 86.81 86 ASN A C 1
ATOM 693 O O . ASN A 1 86 ? -6.349 8.572 16.650 1.00 86.81 86 ASN A O 1
ATOM 697 N N . TRP A 1 87 ? -4.543 8.531 17.997 1.00 90.56 87 TRP A N 1
ATOM 698 C CA . TRP A 1 87 ? -3.577 8.896 16.959 1.00 90.56 87 TRP A CA 1
ATOM 699 C C . TRP A 1 87 ? -3.479 7.844 15.857 1.00 90.56 87 TRP A C 1
ATOM 701 O O . TRP A 1 87 ? -3.582 8.191 14.686 1.00 90.56 87 TRP A O 1
ATOM 711 N N . LEU A 1 88 ? -3.374 6.558 16.203 1.00 92.44 88 LEU A N 1
ATOM 712 C CA . LEU A 1 88 ? -3.337 5.470 15.215 1.00 92.44 88 LEU A CA 1
ATOM 713 C C . LEU A 1 88 ? -4.648 5.355 14.423 1.00 92.44 88 LEU A C 1
ATOM 715 O O . LEU A 1 88 ? -4.637 5.068 13.227 1.00 92.44 88 LEU A O 1
ATOM 719 N N . TYR A 1 89 ? -5.786 5.618 15.066 1.00 90.19 89 TYR A N 1
ATOM 720 C CA . TYR A 1 89 ? -7.096 5.686 14.414 1.00 90.19 89 TYR A CA 1
ATOM 721 C C . TYR A 1 89 ? -7.210 6.861 13.435 1.00 90.19 89 TYR A C 1
ATOM 723 O O . TYR A 1 89 ? -7.804 6.715 12.363 1.00 90.19 89 TYR A O 1
ATOM 731 N N . TRP A 1 90 ? -6.660 8.022 13.786 1.00 92.62 90 TRP A N 1
ATOM 732 C CA . TRP A 1 90 ? -6.608 9.175 12.891 1.00 92.62 90 TRP A CA 1
ATOM 733 C C . TRP A 1 90 ? -5.630 8.943 11.735 1.00 92.62 90 TRP A C 1
ATOM 735 O O . TRP A 1 90 ? -6.010 9.104 10.576 1.00 92.62 90 TRP A O 1
ATOM 745 N N . ALA A 1 91 ? -4.423 8.458 12.032 1.00 95.06 91 ALA A N 1
ATOM 746 C CA . ALA A 1 91 ? -3.402 8.149 11.040 1.00 95.06 91 ALA A CA 1
ATOM 747 C C . ALA A 1 91 ? -3.898 7.114 10.019 1.00 95.06 91 ALA A C 1
ATOM 749 O O . ALA A 1 91 ? -3.659 7.291 8.829 1.00 95.06 91 ALA A O 1
ATOM 750 N N . GLN A 1 92 ? -4.675 6.100 10.433 1.00 96.56 92 GLN A N 1
ATOM 751 C CA . GLN A 1 92 ? -5.312 5.149 9.508 1.00 96.56 92 GLN A CA 1
ATOM 752 C C . GLN A 1 92 ? -6.179 5.852 8.454 1.00 96.56 92 GLN A C 1
ATOM 754 O O . GLN A 1 92 ? -6.215 5.433 7.302 1.00 96.56 92 GLN A O 1
ATOM 759 N N . ARG A 1 93 ? -6.895 6.920 8.824 1.00 95.38 93 ARG A N 1
ATOM 760 C CA . ARG A 1 93 ? -7.760 7.648 7.882 1.00 95.38 93 ARG A CA 1
ATOM 761 C C . ARG A 1 93 ? -6.965 8.507 6.933 1.00 95.38 93 ARG A C 1
ATOM 763 O O . ARG A 1 93 ? -7.207 8.451 5.736 1.00 95.38 93 ARG A O 1
ATOM 770 N N . VAL A 1 94 ? -6.036 9.284 7.480 1.00 96.38 94 VAL A N 1
ATOM 771 C CA . VAL A 1 94 ? -5.200 10.185 6.688 1.00 96.38 94 VAL A CA 1
ATOM 772 C C . VAL A 1 94 ? -4.411 9.377 5.666 1.00 96.38 94 VAL A C 1
ATOM 774 O O . VAL A 1 94 ? -4.506 9.643 4.474 1.00 96.38 94 VAL A O 1
ATOM 777 N N . THR A 1 95 ? -3.739 8.315 6.110 1.00 98.38 95 THR A N 1
ATOM 778 C CA . THR A 1 95 ? -3.023 7.406 5.206 1.00 98.38 95 THR A CA 1
ATOM 779 C C . THR A 1 95 ? -3.952 6.679 4.245 1.00 98.38 95 THR A C 1
ATOM 781 O O . THR A 1 95 ? -3.559 6.459 3.112 1.00 98.38 95 THR A O 1
ATOM 784 N N . GLY A 1 96 ? -5.190 6.358 4.636 1.00 97.75 96 GLY A N 1
ATOM 785 C CA . GLY A 1 96 ? -6.182 5.771 3.729 1.00 97.75 96 GLY A CA 1
ATOM 786 C C . GLY A 1 96 ? -6.598 6.713 2.598 1.00 97.75 96 GLY A C 1
ATOM 787 O O . GLY A 1 96 ? -6.696 6.281 1.456 1.00 97.75 96 GLY A O 1
ATOM 788 N N . ILE A 1 97 ? -6.790 8.003 2.893 1.00 97.88 97 ILE A N 1
ATOM 789 C CA . ILE A 1 97 ? -7.098 9.027 1.881 1.00 97.88 97 ILE A CA 1
ATOM 790 C C . ILE A 1 97 ? -5.903 9.224 0.946 1.00 97.88 97 ILE A C 1
ATOM 792 O O . ILE A 1 97 ? -6.071 9.218 -0.272 1.00 97.88 97 ILE A O 1
ATOM 796 N N . ILE A 1 98 ? -4.699 9.366 1.510 1.00 98.56 98 ILE A N 1
ATOM 797 C CA . ILE A 1 98 ? -3.472 9.534 0.722 1.00 98.56 98 ILE A CA 1
ATOM 798 C C . ILE A 1 98 ? -3.231 8.299 -0.152 1.00 98.56 98 ILE A C 1
ATOM 800 O O . ILE A 1 98 ? -2.984 8.442 -1.344 1.00 98.56 98 ILE A O 1
ATOM 804 N N . ALA A 1 99 ? -3.362 7.093 0.408 1.00 98.38 99 ALA A N 1
ATOM 805 C CA . ALA A 1 99 ? -3.239 5.838 -0.327 1.00 98.38 99 ALA A CA 1
ATOM 806 C C . ALA A 1 99 ? -4.267 5.742 -1.459 1.00 98.38 99 ALA A C 1
ATOM 808 O O . ALA A 1 99 ? -3.909 5.348 -2.560 1.00 98.38 99 ALA A O 1
ATOM 809 N N . PHE A 1 100 ? -5.521 6.138 -1.227 1.00 97.62 100 PHE A N 1
ATOM 810 C CA . PHE A 1 100 ? -6.551 6.133 -2.265 1.00 97.62 100 PHE A CA 1
ATOM 811 C C . PHE A 1 100 ? -6.196 7.065 -3.433 1.00 97.62 100 PHE A C 1
ATOM 813 O O . PHE A 1 100 ? -6.254 6.648 -4.588 1.00 97.62 100 PHE A O 1
ATOM 820 N N . ALA A 1 101 ? -5.769 8.298 -3.143 1.00 98.25 101 ALA A N 1
ATOM 821 C CA . ALA A 1 101 ? -5.323 9.241 -4.170 1.00 98.25 101 ALA A CA 1
ATOM 822 C C . ALA A 1 101 ? -4.076 8.733 -4.916 1.00 98.25 101 ALA A C 1
ATOM 824 O O . ALA A 1 101 ? -4.024 8.783 -6.144 1.00 98.25 101 ALA A O 1
ATOM 825 N N . PHE A 1 102 ? -3.105 8.185 -4.181 1.00 98.56 102 PHE A N 1
ATOM 826 C CA . PHE A 1 102 ? -1.903 7.587 -4.754 1.00 98.56 102 PHE A CA 1
ATOM 827 C C . PHE A 1 102 ? -2.231 6.406 -5.670 1.00 98.56 102 PHE A C 1
ATOM 829 O O . PHE A 1 102 ? -1.696 6.344 -6.767 1.00 98.56 102 PHE A O 1
ATOM 836 N N . ILE A 1 103 ? -3.133 5.506 -5.269 1.00 98.12 103 ILE A N 1
ATOM 837 C CA . ILE A 1 103 ? -3.540 4.351 -6.080 1.00 98.12 103 ILE A CA 1
ATOM 838 C C . ILE A 1 103 ? -4.194 4.801 -7.389 1.00 98.12 103 ILE A C 1
ATOM 840 O O . ILE A 1 103 ? -3.939 4.178 -8.410 1.00 98.12 103 ILE A O 1
ATOM 844 N N . ILE A 1 104 ? -4.991 5.877 -7.394 1.00 97.75 104 ILE A N 1
ATOM 845 C CA . ILE A 1 104 ? -5.568 6.423 -8.636 1.00 97.75 104 ILE A CA 1
ATOM 846 C C . ILE A 1 104 ? -4.462 6.890 -9.586 1.00 97.75 104 ILE A C 1
ATOM 848 O O . ILE A 1 104 ? -4.452 6.488 -10.747 1.00 97.75 104 ILE A O 1
ATOM 852 N N . TYR A 1 105 ? -3.529 7.707 -9.089 1.00 98.19 105 TYR A N 1
ATOM 853 C CA . TYR A 1 105 ? -2.394 8.189 -9.879 1.00 98.19 105 TYR A CA 1
ATOM 854 C C . TYR A 1 105 ? -1.525 7.024 -10.380 1.00 98.19 105 TYR A C 1
ATOM 856 O O . TYR A 1 105 ? -1.300 6.885 -11.577 1.00 98.19 105 TYR A O 1
ATOM 864 N N . HIS A 1 106 ? -1.129 6.125 -9.479 1.00 97.75 106 HIS A N 1
ATOM 865 C CA . HIS A 1 106 ? -0.320 4.950 -9.784 1.00 97.75 106 HIS A CA 1
ATOM 866 C C . HIS A 1 106 ? -0.996 4.018 -10.799 1.00 97.75 106 HIS A C 1
ATOM 868 O O . HIS A 1 106 ? -0.349 3.562 -11.739 1.00 97.75 106 HIS A O 1
ATOM 874 N N . PHE A 1 107 ? -2.298 3.752 -10.648 1.00 96.62 107 PHE A N 1
ATOM 875 C CA . PHE A 1 107 ? -3.074 2.957 -11.602 1.00 96.62 107 PHE A CA 1
ATOM 876 C C . PHE A 1 107 ? -3.082 3.606 -12.983 1.00 96.62 107 PHE A C 1
ATOM 878 O O . PHE A 1 107 ? -2.903 2.908 -13.977 1.00 96.62 107 PHE A O 1
ATOM 885 N N . TRP A 1 108 ? -3.262 4.925 -13.058 1.00 97.19 108 TRP A N 1
ATOM 886 C CA . TRP A 1 108 ? -3.253 5.626 -14.336 1.00 97.19 108 TRP A CA 1
ATOM 887 C C . TRP A 1 108 ? -1.907 5.451 -15.048 1.00 97.19 108 TRP A C 1
ATOM 889 O O . TRP A 1 108 ? -1.856 4.868 -16.130 1.00 97.19 108 TRP A O 1
ATOM 899 N N . THR A 1 109 ? -0.807 5.810 -14.390 1.00 96.31 109 THR A N 1
ATOM 900 C CA . THR A 1 109 ? 0.540 5.702 -14.965 1.00 96.31 109 THR A CA 1
ATOM 901 C C . THR A 1 109 ? 0.905 4.257 -15.333 1.00 96.31 109 THR A C 1
ATOM 903 O O . THR A 1 109 ? 1.361 3.964 -16.439 1.00 96.31 109 THR A O 1
ATOM 906 N N . MET A 1 110 ? 0.694 3.304 -14.424 1.00 95.31 110 MET A N 1
ATOM 907 C CA . MET A 1 110 ? 1.169 1.933 -14.627 1.00 95.31 110 MET A CA 1
ATOM 908 C C . MET A 1 110 ? 0.255 1.125 -15.547 1.00 95.31 110 MET A C 1
ATOM 910 O O . MET A 1 110 ? 0.740 0.338 -16.355 1.00 95.31 110 MET A O 1
ATOM 914 N N . ARG A 1 111 ? -1.070 1.296 -15.460 1.00 92.00 111 ARG A N 1
ATOM 915 C CA . ARG A 1 111 ? -2.029 0.480 -16.221 1.00 92.00 111 ARG A CA 1
ATOM 916 C C . ARG A 1 111 ? -2.530 1.159 -17.485 1.00 92.00 111 ARG A C 1
ATOM 918 O O . ARG A 1 111 ? -2.644 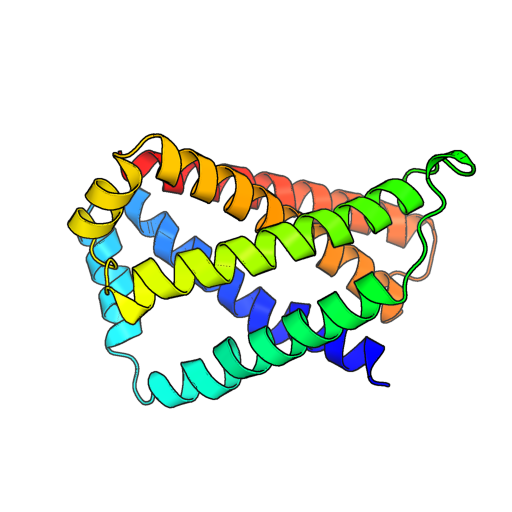0.485 -18.508 1.00 92.00 111 ARG A O 1
ATOM 925 N N . VAL A 1 112 ? -2.873 2.443 -17.413 1.00 94.38 112 VAL A N 1
ATOM 926 C CA . VAL A 1 112 ? -3.433 3.172 -18.561 1.00 94.38 112 VAL A CA 1
ATOM 927 C C . VAL A 1 112 ? -2.306 3.574 -19.508 1.00 94.38 112 VAL A C 1
ATOM 929 O O . VAL A 1 112 ? -2.358 3.213 -20.684 1.00 94.38 112 VAL A O 1
ATOM 932 N N . ASP A 1 113 ? -1.245 4.187 -18.978 1.00 94.81 113 ASP A N 1
ATOM 933 C CA . ASP A 1 113 ? -0.083 4.610 -19.776 1.00 94.81 113 ASP A CA 1
ATOM 934 C C . ASP A 1 113 ? 0.944 3.478 -19.994 1.00 94.81 113 ASP A C 1
ATOM 936 O O . ASP A 1 113 ? 1.849 3.600 -20.819 1.00 94.81 113 ASP A O 1
ATOM 940 N N . LYS A 1 114 ? 0.767 2.337 -19.309 1.00 93.88 114 LYS A N 1
ATOM 941 C CA . LYS A 1 114 ? 1.559 1.097 -19.452 1.00 93.88 114 LYS A CA 1
ATOM 942 C C . LYS A 1 114 ? 3.049 1.249 -19.121 1.00 93.88 114 LYS A C 1
ATOM 944 O O . LYS A 1 114 ? 3.891 0.553 -19.694 1.00 93.88 114 LYS A O 1
ATOM 949 N N . VAL A 1 115 ? 3.388 2.096 -18.152 1.00 94.31 115 VAL A N 1
ATOM 950 C CA . VAL A 1 115 ? 4.772 2.369 -17.718 1.00 94.31 115 VAL A CA 1
ATOM 951 C C . VAL A 1 115 ? 5.303 1.260 -16.789 1.00 94.31 115 VAL A C 1
ATOM 953 O O . VAL A 1 115 ? 5.698 1.514 -15.664 1.00 94.31 115 VAL A O 1
ATOM 956 N N . THR A 1 116 ? 5.279 -0.001 -17.229 1.00 95.50 116 THR A N 1
ATOM 957 C CA . THR A 1 116 ? 5.570 -1.174 -16.365 1.00 95.50 116 THR A CA 1
ATOM 958 C C . THR A 1 116 ? 6.939 -1.812 -16.578 1.00 95.50 116 THR A C 1
ATOM 960 O O . THR A 1 116 ? 7.320 -2.686 -15.809 1.00 95.50 116 THR A O 1
ATOM 963 N N . TH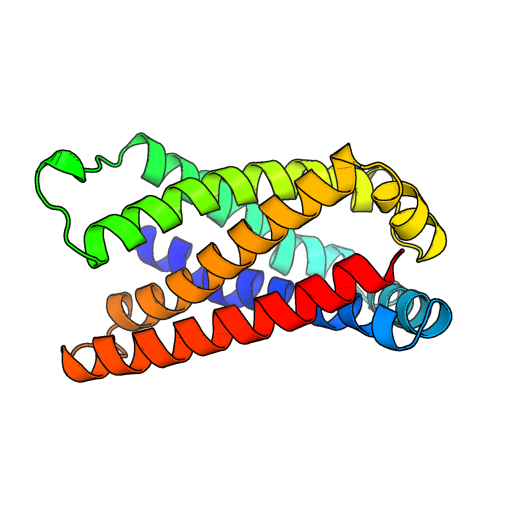R A 1 117 ? 7.688 -1.401 -17.603 1.00 97.62 117 THR A N 1
ATOM 964 C CA . THR A 1 117 ? 9.060 -1.883 -17.826 1.00 97.62 117 THR A CA 1
ATOM 965 C C . THR A 1 117 ? 10.043 -1.134 -16.937 1.00 97.62 117 THR A C 1
ATOM 967 O O . THR A 1 117 ? 9.799 0.023 -16.590 1.00 97.62 117 THR A O 1
ATOM 970 N N . PHE A 1 118 ? 11.192 -1.738 -16.632 1.00 98.25 118 PHE A N 1
ATOM 971 C CA . PHE A 1 118 ? 12.260 -1.108 -15.855 1.00 98.25 118 PHE A CA 1
ATOM 972 C C . PHE A 1 118 ? 12.601 0.280 -16.408 1.00 98.25 118 PHE A C 1
ATOM 974 O O . PHE A 1 118 ? 12.572 1.267 -15.682 1.00 98.25 118 PHE A O 1
ATOM 981 N N . ALA A 1 119 ? 12.838 0.373 -17.720 1.00 98.06 119 ALA A N 1
ATOM 982 C CA . ALA A 1 119 ? 13.160 1.637 -18.378 1.00 98.06 119 ALA A CA 1
ATOM 983 C C . ALA A 1 119 ? 12.032 2.678 -18.249 1.00 98.06 119 ALA A C 1
ATOM 985 O O . ALA A 1 119 ? 12.308 3.867 -18.076 1.00 98.06 119 ALA A O 1
ATOM 986 N N . GLY A 1 120 ? 10.771 2.241 -18.324 1.00 97.56 120 GLY A N 1
ATOM 987 C CA . GLY A 1 120 ? 9.609 3.103 -18.125 1.00 97.56 120 GLY A CA 1
ATOM 988 C C . GLY A 1 120 ? 9.543 3.647 -16.701 1.00 97.56 120 GLY A C 1
ATOM 989 O O . GLY A 1 120 ? 9.467 4.859 -16.512 1.00 97.56 120 GLY A O 1
ATOM 990 N N . VAL A 1 121 ? 9.637 2.766 -15.705 1.00 97.62 121 VAL A N 1
ATOM 991 C CA . VAL A 1 121 ? 9.570 3.130 -14.283 1.00 97.62 121 VAL A CA 1
ATOM 992 C C . VAL A 1 121 ? 10.753 4.011 -13.878 1.00 97.62 121 VAL A C 1
ATOM 994 O O . VAL A 1 121 ? 10.556 5.024 -13.213 1.00 97.62 121 VAL A O 1
ATOM 997 N N . THR A 1 122 ? 11.972 3.703 -14.328 1.00 98.00 122 THR A N 1
ATOM 998 C CA . THR A 1 122 ? 13.151 4.557 -14.108 1.00 98.00 122 THR A CA 1
ATOM 999 C C . THR A 1 122 ? 12.940 5.956 -14.677 1.00 98.00 122 THR A C 1
ATOM 1001 O O . THR A 1 122 ? 13.247 6.944 -14.011 1.00 98.00 122 THR A O 1
ATOM 1004 N N . LYS A 1 123 ? 12.380 6.065 -15.888 1.00 97.19 123 LYS A N 1
ATOM 1005 C CA . LYS A 1 123 ? 12.072 7.364 -16.495 1.00 97.19 123 LYS A CA 1
ATOM 1006 C C . LYS A 1 123 ? 11.015 8.128 -15.693 1.00 97.19 123 LYS A C 1
ATOM 1008 O O . LYS A 1 123 ? 11.200 9.319 -15.462 1.00 97.19 123 LYS A O 1
ATOM 1013 N N . GLU A 1 124 ? 9.951 7.460 -15.255 1.00 96.00 124 GLU A N 1
ATOM 1014 C CA . GLU A 1 124 ? 8.902 8.059 -14.417 1.00 96.00 124 GLU A CA 1
ATOM 1015 C C . GLU A 1 124 ? 9.477 8.596 -13.097 1.00 96.00 124 GLU A C 1
ATOM 1017 O O . GLU A 1 124 ? 9.204 9.730 -12.705 1.00 96.00 124 GLU A O 1
ATOM 1022 N N . LEU A 1 125 ? 10.318 7.803 -12.427 1.00 96.38 125 LEU A N 1
ATOM 1023 C CA . LEU A 1 125 ? 10.903 8.131 -11.123 1.00 96.38 125 LEU A CA 1
ATOM 1024 C C . LEU A 1 125 ? 12.107 9.082 -11.199 1.00 96.38 125 LEU A C 1
ATOM 1026 O O . LEU A 1 125 ? 12.565 9.581 -10.163 1.00 96.38 125 LEU A O 1
ATOM 1030 N N . ALA A 1 126 ? 12.627 9.360 -12.397 1.00 95.31 126 ALA A N 1
ATOM 1031 C CA . ALA A 1 126 ? 13.664 10.367 -12.601 1.00 95.31 126 ALA A CA 1
ATOM 1032 C C . ALA A 1 126 ? 13.160 11.774 -12.236 1.00 95.31 126 ALA A C 1
ATOM 1034 O O . ALA A 1 126 ? 13.933 12.599 -11.740 1.00 95.31 126 ALA A O 1
ATOM 1035 N N . GLU A 1 127 ? 11.862 12.035 -12.409 1.00 94.44 127 GLU A N 1
ATOM 1036 C CA . GLU A 1 127 ? 11.239 13.291 -12.013 1.00 94.44 127 GLU A CA 1
ATOM 1037 C C . GLU A 1 127 ? 11.127 13.404 -10.481 1.00 94.44 127 GLU A C 1
ATOM 1039 O O . GLU A 1 127 ? 10.589 12.533 -9.793 1.00 94.44 127 GLU A O 1
ATOM 1044 N N . ALA A 1 128 ? 11.626 14.515 -9.927 1.00 90.94 128 ALA A N 1
ATOM 1045 C CA . ALA A 1 128 ? 11.640 14.748 -8.481 1.00 90.94 128 ALA A CA 1
ATOM 1046 C C . ALA A 1 128 ? 10.227 14.806 -7.867 1.00 90.94 128 ALA A C 1
ATOM 1048 O O . ALA A 1 128 ? 10.038 14.391 -6.722 1.00 90.94 128 ALA A O 1
ATOM 1049 N N . GLY A 1 129 ? 9.238 15.291 -8.625 1.00 95.69 129 GLY A N 1
ATOM 1050 C CA . GLY A 1 129 ? 7.835 15.286 -8.211 1.00 95.69 129 GLY A CA 1
ATOM 1051 C C . GLY A 1 129 ? 7.305 13.864 -8.043 1.00 95.69 129 GLY A C 1
ATOM 1052 O O . GLY A 1 129 ? 6.794 13.515 -6.978 1.00 95.69 129 GLY A O 1
ATOM 1053 N N . ASN A 1 130 ? 7.516 13.017 -9.050 1.00 95.94 130 ASN A N 1
ATOM 1054 C CA . ASN A 1 130 ? 7.007 11.649 -9.053 1.00 95.94 130 ASN A CA 1
ATOM 1055 C C . ASN A 1 130 ? 7.630 10.828 -7.926 1.00 95.94 130 ASN A C 1
ATOM 1057 O O . ASN A 1 130 ? 6.895 10.248 -7.132 1.00 95.94 130 ASN A O 1
ATOM 1061 N N . ILE A 1 131 ? 8.955 10.846 -7.737 1.00 95.50 131 ILE A N 1
ATOM 1062 C CA . ILE A 1 131 ? 9.550 10.073 -6.632 1.00 95.50 131 ILE A CA 1
ATOM 1063 C C . ILE A 1 131 ? 8.994 10.488 -5.257 1.00 95.50 131 ILE A C 1
ATOM 1065 O O . ILE A 1 131 ? 8.773 9.629 -4.403 1.00 95.50 131 ILE A O 1
ATOM 1069 N N . ALA A 1 132 ? 8.704 11.776 -5.041 1.00 97.00 132 ALA A N 1
ATOM 1070 C CA . ALA A 1 132 ? 8.092 12.239 -3.798 1.00 97.00 132 ALA A CA 1
ATOM 1071 C C . ALA A 1 132 ? 6.660 11.700 -3.634 1.00 97.00 132 ALA A C 1
ATOM 1073 O O . ALA A 1 132 ? 6.303 11.237 -2.547 1.00 97.00 132 ALA A O 1
ATOM 1074 N N . ILE A 1 133 ? 5.864 11.695 -4.711 1.00 98.12 133 ILE A N 1
ATOM 1075 C CA . ILE A 1 133 ? 4.519 11.098 -4.730 1.00 98.12 133 ILE A CA 1
ATOM 1076 C C . ILE A 1 133 ? 4.595 9.609 -4.375 1.00 98.12 133 ILE A C 1
ATOM 1078 O O . ILE A 1 133 ? 3.871 9.157 -3.485 1.00 98.12 133 ILE A O 1
ATOM 1082 N N . TYR A 1 134 ? 5.500 8.859 -5.008 1.00 97.88 134 TYR A N 1
ATOM 1083 C CA . TYR A 1 134 ? 5.693 7.432 -4.740 1.00 97.88 134 TYR A CA 1
ATOM 1084 C C . TYR A 1 134 ? 6.163 7.171 -3.309 1.00 97.88 134 TYR A C 1
ATOM 1086 O O . TYR A 1 134 ? 5.640 6.272 -2.659 1.00 97.88 134 TYR A O 1
ATOM 1094 N N . PHE A 1 135 ? 7.084 7.973 -2.774 1.00 98.00 135 PHE A N 1
ATOM 1095 C CA . PHE A 1 135 ? 7.547 7.842 -1.392 1.00 98.00 135 PHE A CA 1
ATOM 1096 C C . PHE A 1 135 ? 6.404 8.036 -0.383 1.00 98.00 135 PHE A C 1
ATOM 1098 O O . PHE A 1 135 ? 6.198 7.203 0.503 1.00 98.00 135 PHE A O 1
ATOM 1105 N N . VAL A 1 136 ? 5.629 9.118 -0.527 1.00 98.56 136 VAL A N 1
ATOM 1106 C CA . VAL A 1 136 ? 4.504 9.437 0.370 1.00 98.56 136 VAL A CA 1
ATOM 1107 C C . VAL A 1 136 ? 3.379 8.410 0.232 1.00 98.56 136 VAL A C 1
ATOM 1109 O O . VAL A 1 136 ? 2.814 7.967 1.240 1.00 98.56 136 VAL A O 1
ATOM 1112 N N . GLY A 1 137 ? 3.072 8.003 -1.000 1.00 98.56 137 GLY A N 1
ATOM 1113 C CA . GLY A 1 137 ? 2.101 6.959 -1.304 1.00 98.56 137 GLY A CA 1
ATOM 1114 C C . GLY A 1 137 ? 2.484 5.624 -0.675 1.00 98.56 137 GLY A C 1
ATOM 1115 O O . GLY A 1 137 ? 1.689 5.038 0.060 1.00 98.56 137 GLY A O 1
ATOM 1116 N N . LEU A 1 138 ? 3.730 5.195 -0.871 1.00 98.31 138 LEU A N 1
ATOM 1117 C CA . LEU A 1 138 ? 4.276 3.956 -0.325 1.00 98.31 138 LEU A CA 1
ATOM 1118 C C . LEU A 1 138 ? 4.248 3.940 1.208 1.00 98.31 138 LEU A C 1
ATOM 1120 O O . LEU A 1 138 ? 3.754 2.982 1.806 1.00 98.31 138 LEU A O 1
ATOM 1124 N N . ALA A 1 139 ? 4.712 5.016 1.851 1.00 98.69 139 ALA A N 1
ATOM 1125 C CA . ALA A 1 139 ? 4.655 5.161 3.305 1.00 98.69 139 ALA A CA 1
ATOM 1126 C C . ALA A 1 139 ? 3.213 5.051 3.826 1.00 98.69 139 ALA A C 1
ATOM 1128 O O . ALA A 1 139 ? 2.946 4.359 4.813 1.00 98.69 139 ALA A O 1
ATOM 1129 N N . SER A 1 140 ? 2.271 5.697 3.132 1.00 98.81 140 SER A N 1
ATOM 1130 C CA . SER A 1 140 ? 0.854 5.697 3.497 1.00 98.81 140 SER A CA 1
ATOM 1131 C C . SER A 1 140 ? 0.226 4.314 3.355 1.00 98.81 140 SER A C 1
ATOM 1133 O O . SER A 1 140 ? -0.425 3.849 4.289 1.00 98.81 140 SER A O 1
ATOM 1135 N N . VAL A 1 141 ? 0.449 3.628 2.231 1.00 98.69 141 VAL A N 1
ATOM 1136 C CA . VAL A 1 141 ? -0.085 2.281 1.975 1.00 98.69 141 VAL A CA 1
ATOM 1137 C C . VAL A 1 141 ? 0.452 1.278 2.999 1.00 98.69 141 VAL A C 1
ATOM 1139 O O . VAL A 1 141 ? -0.331 0.529 3.586 1.00 98.69 141 VAL A O 1
ATOM 1142 N N . ILE A 1 142 ? 1.759 1.294 3.281 1.00 98.75 142 ILE A N 1
ATOM 1143 C CA . ILE A 1 142 ? 2.380 0.350 4.224 1.00 98.75 142 ILE A CA 1
ATOM 1144 C C . ILE A 1 142 ? 1.917 0.606 5.658 1.00 98.75 142 ILE A C 1
ATOM 1146 O O . ILE A 1 142 ? 1.549 -0.344 6.355 1.00 98.75 142 ILE A O 1
ATOM 1150 N N . PHE A 1 143 ? 1.863 1.868 6.098 1.00 98.69 143 PHE A N 1
ATOM 1151 C CA . PHE A 1 143 ? 1.309 2.193 7.413 1.00 98.69 143 PHE A CA 1
ATOM 1152 C C . PHE A 1 143 ? -0.154 1.743 7.520 1.00 98.69 143 PHE A C 1
ATOM 1154 O O . PHE A 1 143 ? -0.527 1.077 8.491 1.00 98.69 143 PHE A O 1
ATOM 1161 N N . HIS A 1 144 ? -0.976 2.081 6.520 1.00 98.62 144 HIS A N 1
ATOM 1162 C CA . HIS A 1 144 ? -2.397 1.742 6.495 1.00 98.62 144 HIS A CA 1
ATOM 1163 C C . HIS A 1 144 ? -2.609 0.228 6.572 1.00 98.62 144 HIS A C 1
ATOM 1165 O O . HIS A 1 144 ? -3.486 -0.242 7.302 1.00 98.62 144 HIS A O 1
ATOM 1171 N N . PHE A 1 145 ? -1.790 -0.542 5.859 1.00 98.69 145 PHE A N 1
ATOM 1172 C CA . PHE A 1 145 ? -1.845 -1.996 5.864 1.00 98.69 145 PHE A CA 1
ATOM 1173 C C . PHE A 1 145 ? -1.410 -2.591 7.209 1.00 98.69 145 PHE A C 1
ATOM 1175 O O . PHE A 1 145 ? -2.167 -3.351 7.814 1.00 98.69 145 PHE A O 1
ATOM 1182 N N . ALA A 1 146 ? -0.245 -2.202 7.731 1.00 98.56 146 ALA A N 1
ATOM 1183 C CA . ALA A 1 146 ? 0.291 -2.735 8.984 1.00 98.56 146 ALA A CA 1
ATOM 1184 C C . ALA A 1 146 ? -0.611 -2.416 10.191 1.00 98.56 146 ALA A C 1
ATOM 1186 O O . ALA A 1 146 ? -0.975 -3.304 10.970 1.00 98.56 146 ALA A O 1
ATOM 1187 N N . ASN A 1 147 ? -1.055 -1.162 10.322 1.00 98.31 147 ASN A N 1
ATOM 1188 C CA . ASN A 1 147 ? -2.007 -0.772 11.363 1.00 98.31 147 ASN A CA 1
ATOM 1189 C C . ASN A 1 147 ? -3.402 -1.385 11.116 1.00 98.31 147 ASN A C 1
ATOM 1191 O O . ASN A 1 147 ? -4.135 -1.684 12.065 1.00 98.31 147 ASN A O 1
ATOM 1195 N N . GLY A 1 148 ? -3.764 -1.626 9.854 1.00 97.62 148 GLY A N 1
ATOM 1196 C CA . GLY A 1 148 ? -4.961 -2.362 9.451 1.00 97.62 148 GLY A CA 1
ATOM 1197 C C . GLY A 1 148 ? -4.964 -3.810 9.948 1.00 97.62 148 GLY A C 1
ATOM 1198 O O . GLY A 1 148 ? -5.953 -4.228 10.551 1.00 97.62 148 GLY A O 1
ATOM 1199 N N . LEU A 1 149 ? -3.859 -4.543 9.776 1.00 98.19 149 LEU A N 1
ATOM 1200 C CA . LEU A 1 149 ? -3.678 -5.922 10.254 1.00 98.19 149 LEU A CA 1
ATOM 1201 C C . LEU A 1 149 ? -3.825 -6.023 11.774 1.00 98.19 149 LEU A C 1
ATOM 1203 O O . LEU A 1 149 ? -4.575 -6.862 12.279 1.00 98.19 149 LEU A O 1
ATOM 1207 N N . TRP A 1 150 ? -3.179 -5.117 12.510 1.00 97.75 150 TRP A N 1
ATOM 1208 C CA . TRP A 1 150 ? -3.325 -5.055 13.962 1.00 97.75 150 TRP A CA 1
ATOM 1209 C C . TRP A 1 150 ? -4.785 -4.825 14.376 1.00 97.75 150 TRP A C 1
ATOM 1211 O O . TRP A 1 150 ? -5.344 -5.589 15.165 1.00 97.75 150 TRP A O 1
ATOM 1221 N N . ASN A 1 151 ? -5.446 -3.824 13.786 1.00 95.31 151 ASN A N 1
ATOM 1222 C CA . ASN A 1 151 ? -6.857 -3.540 14.053 1.00 95.31 151 ASN A CA 1
ATOM 1223 C C . ASN A 1 151 ? -7.790 -4.686 13.637 1.00 95.31 151 ASN A C 1
ATOM 1225 O O . ASN A 1 151 ? -8.837 -4.879 14.262 1.00 95.31 151 ASN A O 1
ATOM 1229 N N . PHE A 1 152 ? -7.441 -5.429 12.587 1.00 96.88 152 PHE A N 1
ATOM 1230 C CA . PHE A 1 152 ? -8.189 -6.592 12.132 1.00 96.88 152 PHE A CA 1
ATOM 1231 C C . PHE A 1 152 ? -8.176 -7.687 13.201 1.00 96.88 152 PHE A C 1
ATOM 1233 O O . PHE A 1 152 ? -9.255 -8.110 13.617 1.00 96.88 152 PHE A O 1
ATOM 1240 N N . LEU A 1 153 ? -7.005 -8.063 13.732 1.00 96.94 153 LEU A N 1
ATOM 1241 C CA . LEU A 1 153 ? -6.917 -9.087 14.785 1.00 96.94 153 LEU A CA 1
ATOM 1242 C C . LEU A 1 153 ? -7.760 -8.737 16.018 1.00 96.94 153 LEU A C 1
ATOM 1244 O O . LEU A 1 153 ? -8.426 -9.608 16.581 1.00 96.94 153 LEU A O 1
ATOM 1248 N N . ILE A 1 154 ? -7.788 -7.459 16.401 1.00 95.06 154 ILE A N 1
ATOM 1249 C CA . ILE A 1 154 ? -8.593 -6.985 17.533 1.00 95.06 154 ILE A CA 1
ATOM 1250 C C . ILE A 1 154 ? -10.089 -7.114 17.220 1.00 95.06 154 ILE A C 1
ATOM 1252 O O . ILE A 1 154 ? -10.842 -7.716 17.984 1.00 95.06 154 ILE A O 1
ATOM 1256 N N . LYS A 1 155 ? -10.540 -6.568 16.084 1.00 92.81 155 LYS A N 1
ATOM 1257 C CA . LYS A 1 155 ? -11.968 -6.522 15.706 1.00 92.81 155 LYS A CA 1
ATOM 1258 C C . LYS A 1 155 ? -12.561 -7.895 15.395 1.00 92.81 155 LYS A C 1
ATOM 1260 O O . LYS A 1 155 ? -13.777 -8.068 15.494 1.00 92.81 155 LYS A O 1
ATOM 1265 N N . TRP A 1 156 ? -11.723 -8.843 14.992 1.00 96.12 156 TRP A N 1
ATOM 1266 C CA . TRP A 1 156 ? -12.120 -10.219 14.710 1.00 96.12 156 TRP A CA 1
ATOM 1267 C C . TRP A 1 156 ? -11.974 -11.151 15.915 1.00 96.12 156 TRP A C 1
ATOM 1269 O O . TRP A 1 156 ? -12.323 -12.320 15.807 1.00 96.12 156 TRP A O 1
ATOM 1279 N N . GLY A 1 157 ? -11.550 -10.632 17.073 1.00 95.38 157 GLY A N 1
ATOM 1280 C CA . GLY A 1 157 ? -11.502 -11.395 18.320 1.00 95.38 157 GLY A CA 1
ATOM 1281 C C . GLY A 1 157 ? -10.325 -12.365 18.415 1.00 95.38 157 GLY A C 1
ATOM 1282 O O . GLY A 1 157 ? -10.369 -13.278 19.230 1.00 95.38 157 GLY A O 1
ATOM 1283 N N . VAL A 1 158 ? -9.274 -12.169 17.615 1.00 96.75 158 VAL A N 1
ATOM 1284 C CA . VAL A 1 158 ? -8.040 -12.968 17.686 1.00 96.75 158 VAL A CA 1
ATOM 1285 C C . VAL A 1 158 ? -7.170 -12.488 18.850 1.00 96.75 158 VAL A C 1
ATOM 1287 O O . VAL A 1 158 ? -6.673 -13.289 19.633 1.00 96.75 158 VAL A O 1
ATOM 1290 N N . THR A 1 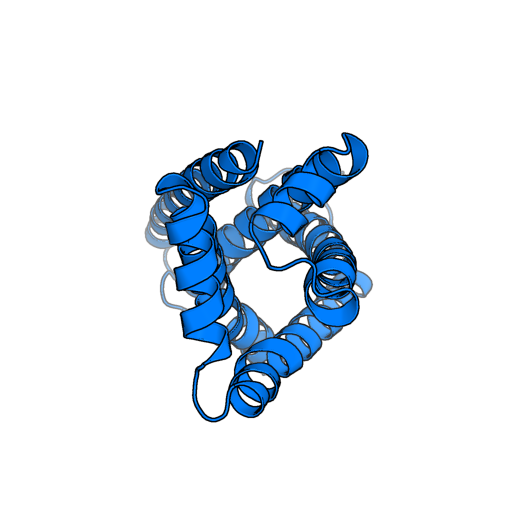159 ? -7.019 -11.168 19.011 1.00 96.69 159 THR A N 1
ATOM 1291 C CA . THR A 1 159 ? -6.236 -10.555 20.099 1.00 96.69 159 THR A CA 1
ATOM 1292 C C . THR A 1 159 ? -7.141 -9.767 21.048 1.00 96.69 159 THR A C 1
ATOM 1294 O O . THR A 1 159 ? -7.163 -8.538 21.070 1.00 96.69 159 THR A O 1
ATOM 1297 N N . THR A 1 160 ? -7.933 -10.480 21.851 1.00 93.94 160 THR A N 1
ATOM 1298 C CA . THR A 1 160 ? -8.941 -9.866 22.740 1.00 93.94 160 THR A CA 1
ATOM 1299 C C . THR A 1 160 ? -8.336 -9.199 23.978 1.00 93.94 160 THR A C 1
ATOM 1301 O O . THR A 1 160 ? -8.761 -8.105 24.346 1.00 93.94 160 THR A O 1
ATOM 1304 N N . GLY A 1 161 ? -7.324 -9.812 24.603 1.00 95.69 161 GLY A N 1
ATOM 1305 C CA . GLY A 1 161 ? -6.726 -9.333 25.855 1.00 95.69 161 GLY A CA 1
ATOM 1306 C C . GLY A 1 161 ? -5.756 -8.147 25.690 1.00 95.69 161 GLY A C 1
ATOM 1307 O O . GLY A 1 161 ? -5.058 -8.071 24.677 1.00 95.69 161 GLY A O 1
ATOM 1308 N N . PRO A 1 162 ? -5.614 -7.249 26.691 1.00 94.38 162 PRO A N 1
ATOM 1309 C CA . PRO A 1 162 ? -4.728 -6.079 26.604 1.00 94.38 162 PRO A CA 1
ATOM 1310 C C . PRO A 1 162 ? -3.266 -6.413 26.272 1.00 94.38 162 PRO A C 1
ATOM 1312 O O . PRO A 1 162 ? -2.634 -5.713 25.481 1.00 94.38 162 PRO A O 1
ATOM 1315 N N . GLN A 1 163 ? -2.735 -7.501 26.840 1.00 96.44 163 GLN A N 1
ATOM 1316 C CA . GLN A 1 163 ? -1.380 -7.971 26.546 1.00 96.44 163 GLN A CA 1
ATOM 1317 C C . GLN A 1 163 ? -1.259 -8.468 25.099 1.00 96.44 163 GLN A C 1
ATOM 1319 O O . GLN A 1 163 ? -0.335 -8.064 24.397 1.00 96.44 163 GLN A O 1
ATOM 1324 N N . ALA A 1 164 ? -2.219 -9.267 24.621 1.00 96.81 164 ALA A N 1
ATOM 1325 C CA . ALA A 1 164 ? -2.242 -9.762 23.244 1.00 96.81 164 ALA A CA 1
ATOM 1326 C C . ALA A 1 164 ? -2.348 -8.614 22.224 1.00 96.81 164 ALA A C 1
ATOM 1328 O O . ALA A 1 164 ? -1.649 -8.618 21.209 1.00 96.81 164 ALA A O 1
ATOM 1329 N N . GLN A 1 165 ? -3.159 -7.588 22.511 1.00 96.50 165 GLN A N 1
ATOM 1330 C CA . GLN A 1 165 ? -3.235 -6.372 21.693 1.00 96.50 165 GLN A CA 1
ATOM 1331 C C . GLN A 1 165 ? -1.897 -5.629 21.649 1.00 96.50 165 GLN A C 1
ATOM 1333 O O . GLN A 1 165 ? -1.500 -5.162 20.586 1.00 96.50 165 GLN A O 1
ATOM 1338 N N . ARG A 1 166 ? -1.187 -5.524 22.779 1.00 95.38 166 ARG A N 1
ATOM 1339 C CA . ARG A 1 166 ? 0.119 -4.852 22.840 1.00 95.38 166 ARG A CA 1
ATOM 1340 C C . ARG A 1 166 ? 1.184 -5.613 22.048 1.00 95.38 166 ARG A C 1
ATOM 1342 O O . ARG A 1 166 ? 1.863 -5.010 21.224 1.00 95.38 166 ARG A O 1
ATOM 1349 N N . VAL A 1 167 ? 1.293 -6.925 22.263 1.00 97.50 167 VAL A N 1
ATOM 1350 C CA . VAL A 1 167 ? 2.272 -7.782 21.574 1.00 97.50 167 VAL A CA 1
ATOM 1351 C C . VAL A 1 167 ? 2.028 -7.779 20.068 1.00 97.50 167 VAL A C 1
ATOM 1353 O O . VAL A 1 167 ? 2.944 -7.481 19.307 1.00 97.50 167 VAL A O 1
ATOM 1356 N N . SER A 1 168 ? 0.789 -8.024 19.628 1.00 97.69 168 SER A N 1
ATOM 1357 C CA . SER A 1 168 ? 0.457 -7.966 18.196 1.00 97.69 168 SER A CA 1
ATOM 1358 C C . SER A 1 168 ? 0.691 -6.579 17.591 1.00 97.69 168 SER A C 1
ATOM 1360 O O . SER A 1 168 ? 1.106 -6.486 16.441 1.00 97.69 168 SER A O 1
ATOM 1362 N N . GLY A 1 169 ? 0.505 -5.505 18.367 1.00 97.06 169 GLY A N 1
ATOM 1363 C CA . GLY A 1 169 ? 0.855 -4.146 17.953 1.00 97.06 169 GLY A CA 1
ATOM 1364 C C . GLY A 1 169 ? 2.343 -3.999 17.631 1.00 97.06 169 GLY A C 1
ATOM 1365 O O . GLY A 1 169 ? 2.687 -3.500 16.561 1.00 97.06 169 GLY A O 1
ATOM 1366 N N . TYR A 1 170 ? 3.232 -4.480 18.506 1.00 97.88 170 TYR A N 1
ATOM 1367 C CA . TYR A 1 170 ? 4.677 -4.475 18.239 1.00 97.88 170 TYR A CA 1
ATOM 1368 C C . TYR A 1 170 ? 5.058 -5.337 17.036 1.00 97.88 170 TYR A C 1
ATOM 1370 O O . TYR A 1 170 ? 5.851 -4.892 16.210 1.00 97.88 170 TYR A O 1
ATOM 1378 N N . VAL A 1 171 ? 4.457 -6.522 16.897 1.00 98.50 171 VAL A N 1
ATOM 1379 C CA . VAL A 1 171 ? 4.690 -7.412 15.749 1.00 98.50 171 VAL A CA 1
ATOM 1380 C C . VAL A 1 171 ? 4.352 -6.708 14.437 1.00 98.50 171 VAL A C 1
ATOM 1382 O O . VAL A 1 171 ? 5.196 -6.656 13.546 1.00 98.50 171 VAL A O 1
ATOM 1385 N N . PHE A 1 172 ? 3.163 -6.109 14.317 1.00 98.38 172 PHE A N 1
ATOM 1386 C CA . PHE A 1 172 ? 2.786 -5.429 13.074 1.00 98.38 172 PHE A CA 1
ATOM 1387 C C . PHE A 1 172 ? 3.510 -4.102 12.857 1.00 98.38 172 PHE A C 1
ATOM 1389 O O . PHE A 1 172 ? 3.701 -3.702 11.712 1.00 98.38 172 PHE A O 1
ATOM 1396 N N . THR A 1 173 ? 3.970 -3.447 13.924 1.00 98.00 173 THR A N 1
ATOM 1397 C CA . THR A 1 173 ? 4.841 -2.268 13.807 1.00 98.00 173 THR A CA 1
ATOM 1398 C C . THR A 1 173 ? 6.182 -2.668 13.196 1.00 98.00 173 THR A C 1
ATOM 1400 O O . THR A 1 173 ? 6.607 -2.068 12.214 1.00 98.00 173 THR A O 1
ATOM 1403 N N . LEU A 1 174 ? 6.820 -3.717 13.726 1.00 98.62 174 LEU A N 1
ATOM 1404 C CA . LEU A 1 174 ? 8.073 -4.243 13.185 1.00 98.62 174 LEU A CA 1
ATOM 1405 C C . LEU A 1 174 ? 7.897 -4.734 11.744 1.00 98.62 174 LEU A C 1
ATOM 1407 O O . LEU A 1 174 ? 8.692 -4.382 10.880 1.00 98.62 174 LEU A O 1
ATOM 1411 N N . PHE A 1 175 ? 6.829 -5.483 11.471 1.00 98.56 175 PHE A N 1
ATOM 1412 C CA . PHE A 1 175 ? 6.477 -5.922 10.122 1.00 98.56 175 PHE A CA 1
ATOM 1413 C C . PHE A 1 175 ? 6.336 -4.745 9.148 1.00 98.56 175 PHE A C 1
ATOM 1415 O O . PHE A 1 175 ? 6.938 -4.766 8.078 1.00 98.56 175 PHE A O 1
ATOM 1422 N N . GLY A 1 176 ? 5.600 -3.695 9.529 1.00 98.56 176 GLY A N 1
ATOM 1423 C CA . GLY A 1 176 ? 5.443 -2.495 8.708 1.00 98.56 176 GLY A CA 1
ATOM 1424 C C . GLY A 1 176 ? 6.766 -1.771 8.453 1.00 98.56 176 GLY A C 1
ATOM 1425 O O . GLY A 1 176 ? 7.014 -1.348 7.329 1.00 98.56 176 GLY A O 1
ATOM 1426 N N . ILE A 1 177 ? 7.644 -1.675 9.459 1.00 98.62 177 ILE A N 1
ATOM 1427 C CA . ILE A 1 177 ? 8.981 -1.077 9.309 1.00 98.62 177 ILE A CA 1
ATOM 1428 C C . ILE A 1 177 ? 9.828 -1.883 8.322 1.00 98.62 177 ILE A C 1
ATOM 1430 O O . ILE A 1 177 ? 10.402 -1.301 7.406 1.00 98.62 177 ILE A O 1
ATOM 1434 N N . LEU A 1 178 ? 9.893 -3.208 8.476 1.00 98.50 178 LEU A N 1
ATOM 1435 C CA . LEU A 1 178 ? 10.670 -4.068 7.579 1.00 98.50 178 LEU A CA 1
ATOM 1436 C C . LEU A 1 178 ? 10.156 -3.978 6.140 1.00 98.50 178 LEU A C 1
ATOM 1438 O O . LEU A 1 178 ? 10.947 -3.808 5.212 1.00 98.50 178 LEU A O 1
ATOM 1442 N N . LEU A 1 179 ? 8.832 -4.017 5.963 1.00 98.38 179 LEU A N 1
ATOM 1443 C CA . LEU A 1 179 ? 8.205 -3.877 4.654 1.00 98.38 179 LEU A CA 1
ATOM 1444 C C . LEU A 1 179 ? 8.514 -2.509 4.031 1.00 98.38 179 LEU A C 1
ATOM 1446 O O . LEU A 1 179 ? 8.850 -2.435 2.850 1.00 98.38 179 LEU A O 1
ATOM 1450 N N . PHE A 1 180 ? 8.460 -1.433 4.823 1.00 98.50 180 PHE A N 1
ATOM 1451 C CA . PHE A 1 180 ? 8.801 -0.085 4.369 1.00 98.50 180 PHE A CA 1
ATOM 1452 C C . PHE A 1 180 ? 10.263 0.025 3.941 1.00 98.50 180 PHE A C 1
ATOM 1454 O O . PHE A 1 180 ? 10.533 0.547 2.864 1.00 98.50 180 PHE A O 1
ATOM 1461 N N . VAL A 1 181 ? 11.199 -0.513 4.729 1.00 98.44 181 VAL A N 1
ATOM 1462 C CA . VAL A 1 181 ? 12.632 -0.490 4.401 1.00 98.44 181 VAL A CA 1
ATOM 1463 C C . VAL A 1 181 ? 12.897 -1.190 3.071 1.00 98.44 181 VAL A C 1
ATOM 1465 O O . VAL A 1 181 ? 13.493 -0.584 2.184 1.00 98.44 181 VAL A O 1
ATOM 1468 N N . VAL A 1 182 ? 12.412 -2.423 2.891 1.00 98.19 182 VAL A N 1
ATOM 1469 C CA . VAL A 1 182 ? 12.603 -3.170 1.633 1.00 98.19 182 VAL A CA 1
ATOM 1470 C C . VAL A 1 182 ? 11.996 -2.417 0.449 1.00 98.19 182 VAL A C 1
ATOM 1472 O O . VAL A 1 182 ? 12.618 -2.305 -0.607 1.00 98.19 182 VAL A O 1
ATOM 1475 N N . SER A 1 183 ? 10.805 -1.849 0.631 1.00 97.88 183 SER A N 1
ATOM 1476 C CA . SER A 1 183 ? 10.105 -1.141 -0.441 1.00 97.88 183 SER A CA 1
ATOM 1477 C C . SER A 1 183 ? 10.789 0.173 -0.820 1.00 97.88 183 SER A C 1
ATOM 1479 O O . SER A 1 183 ? 10.848 0.513 -1.996 1.00 97.88 183 SER A O 1
ATOM 1481 N N . ILE A 1 184 ? 11.350 0.898 0.149 1.00 97.56 184 ILE A N 1
ATOM 1482 C CA . ILE A 1 184 ? 12.126 2.117 -0.100 1.00 97.56 184 ILE A CA 1
ATOM 1483 C C . ILE A 1 184 ? 13.438 1.797 -0.806 1.00 97.56 184 ILE A C 1
ATOM 1485 O O . ILE A 1 184 ? 13.774 2.460 -1.783 1.00 97.56 184 ILE A O 1
ATOM 1489 N N . VAL A 1 185 ? 14.153 0.764 -0.360 1.00 98.06 185 VAL A N 1
ATOM 1490 C CA . VAL A 1 185 ? 15.371 0.305 -1.042 1.00 98.06 185 VAL A CA 1
ATOM 1491 C C . VAL A 1 185 ? 15.056 -0.069 -2.494 1.00 98.06 185 VAL A C 1
ATOM 1493 O O . VAL A 1 185 ? 15.786 0.327 -3.396 1.00 98.06 185 VAL A O 1
ATOM 1496 N N . SER A 1 186 ? 13.922 -0.733 -2.734 1.00 97.81 186 SER A N 1
ATOM 1497 C CA . SER A 1 186 ? 13.450 -1.060 -4.086 1.00 97.81 186 SER A CA 1
ATOM 1498 C C . SER A 1 186 ? 13.095 0.192 -4.899 1.00 97.81 186 SER A C 1
ATOM 1500 O O . SER A 1 186 ? 13.525 0.314 -6.040 1.00 97.81 186 SER A O 1
ATOM 1502 N N . LEU A 1 187 ? 12.378 1.160 -4.315 1.00 97.38 187 LEU A N 1
ATOM 1503 C CA . LEU A 1 187 ? 12.021 2.423 -4.976 1.00 97.38 187 LEU A CA 1
ATOM 1504 C C . LEU A 1 187 ? 13.262 3.181 -5.470 1.00 97.38 187 LEU A C 1
ATOM 1506 O O . LEU A 1 187 ? 13.273 3.684 -6.591 1.00 97.38 187 LEU A O 1
ATOM 1510 N N . PHE A 1 188 ? 14.310 3.254 -4.647 1.00 96.44 188 PHE A N 1
ATOM 1511 C CA . PHE A 1 188 ? 15.554 3.933 -5.015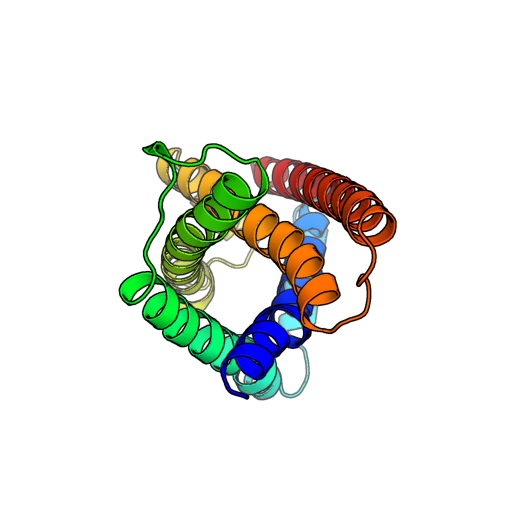 1.00 96.44 188 PHE A CA 1
ATOM 1512 C C . PHE A 1 188 ? 16.448 3.117 -5.953 1.00 96.44 188 PHE A C 1
ATOM 1514 O O . PHE A 1 188 ? 17.279 3.709 -6.628 1.00 96.44 188 PHE A O 1
ATOM 1521 N N . ALA A 1 189 ? 16.265 1.801 -6.053 1.00 97.06 189 ALA A N 1
ATOM 1522 C CA . ALA A 1 189 ? 16.996 0.959 -7.002 1.00 97.06 189 ALA A CA 1
ATOM 1523 C C . ALA A 1 189 ? 16.521 1.111 -8.462 1.00 97.06 189 ALA A C 1
ATOM 1525 O O . ALA A 1 189 ? 17.177 0.613 -9.373 1.00 97.06 189 ALA A O 1
ATOM 1526 N N . PHE A 1 190 ? 15.410 1.817 -8.703 1.00 95.62 190 PHE A N 1
ATOM 1527 C CA . PHE A 1 190 ? 15.024 2.263 -10.047 1.00 95.62 190 PHE A CA 1
ATOM 1528 C C . PHE A 1 190 ? 15.784 3.514 -10.517 1.00 95.62 190 PHE A C 1
ATOM 1530 O O . PHE A 1 190 ? 15.552 3.948 -11.647 1.00 95.62 190 PHE A O 1
ATOM 1537 N N . LYS A 1 191 ? 16.641 4.110 -9.677 1.00 83.12 191 LYS A N 1
ATOM 1538 C CA . LYS A 1 191 ? 17.478 5.269 -10.018 1.00 83.12 191 LYS A CA 1
ATOM 1539 C C . LYS A 1 191 ? 18.917 4.896 -10.336 1.00 83.12 191 LYS A C 1
ATOM 1541 O O . LYS A 1 191 ? 19.420 3.907 -9.763 1.00 83.12 191 LYS A O 1
#